Protein AF-T0QWT3-F1 (afdb_monomer)

Structure (mmCIF, N/CA/C/O backbone):
data_AF-T0QWT3-F1
#
_entry.id   AF-T0QWT3-F1
#
loop_
_atom_site.group_PDB
_atom_site.id
_atom_site.type_symbol
_atom_site.label_atom_id
_atom_site.label_alt_id
_atom_site.label_comp_id
_atom_site.label_asym_id
_atom_site.label_entity_id
_atom_site.label_seq_id
_atom_site.pdbx_PDB_ins_code
_atom_site.Cartn_x
_atom_site.Cartn_y
_atom_site.Cartn_z
_atom_site.occupancy
_atom_site.B_iso_or_equiv
_atom_site.auth_seq_id
_atom_site.auth_comp_id
_atom_site.auth_asym_id
_atom_site.auth_atom_id
_atom_site.pdbx_PDB_model_num
ATOM 1 N N . MET A 1 1 ? -63.035 -30.856 45.380 1.00 43.22 1 MET A N 1
ATOM 2 C CA . MET A 1 1 ? -62.384 -29.842 44.519 1.00 43.22 1 MET A CA 1
ATOM 3 C C . MET A 1 1 ? -61.007 -29.495 45.093 1.00 43.22 1 MET A C 1
ATOM 5 O O . MET A 1 1 ? -60.903 -28.629 45.945 1.00 43.22 1 MET A O 1
ATOM 9 N N . ARG A 1 2 ? -59.951 -30.229 44.719 1.00 46.81 2 ARG A N 1
ATOM 10 C CA . ARG A 1 2 ? -58.553 -29.981 45.136 1.00 46.81 2 ARG A CA 1
ATOM 11 C C . ARG A 1 2 ? -57.630 -30.403 43.988 1.00 46.81 2 ARG A C 1
ATOM 13 O O . ARG A 1 2 ? -57.102 -31.503 44.017 1.00 46.81 2 ARG A O 1
ATOM 20 N N . SER A 1 3 ? -57.513 -29.597 42.932 1.00 47.78 3 SER A N 1
ATOM 21 C CA . SER A 1 3 ? -56.564 -29.888 41.837 1.00 47.78 3 SER A CA 1
ATOM 22 C C . SER A 1 3 ? -56.293 -28.680 40.930 1.00 47.78 3 SER A C 1
ATOM 24 O O . SER A 1 3 ? -56.290 -28.788 39.711 1.00 47.78 3 SER A O 1
ATOM 26 N N . THR A 1 4 ? -56.120 -27.488 41.499 1.00 44.41 4 THR A N 1
ATOM 27 C CA . THR A 1 4 ? -55.782 -26.285 40.709 1.00 44.41 4 THR A CA 1
ATOM 28 C C . THR A 1 4 ? -54.495 -25.603 41.170 1.00 44.41 4 THR A C 1
ATOM 30 O O . THR A 1 4 ? -53.906 -24.853 40.396 1.00 44.41 4 THR A O 1
ATOM 33 N N . SER A 1 5 ? -53.981 -25.903 42.372 1.00 48.47 5 SER A N 1
ATOM 34 C CA . SER A 1 5 ? -52.727 -25.306 42.862 1.00 48.47 5 SER A CA 1
ATOM 35 C C . SER A 1 5 ? -51.468 -26.004 42.336 1.00 48.47 5 SER A C 1
ATOM 37 O O . SER A 1 5 ? -50.471 -25.340 42.071 1.00 48.47 5 SER A O 1
ATOM 39 N N . ARG A 1 6 ? -51.507 -27.326 42.104 1.00 44.34 6 ARG A N 1
ATOM 40 C CA . ARG A 1 6 ? -50.328 -28.090 41.647 1.00 44.34 6 ARG A CA 1
ATOM 41 C C . ARG A 1 6 ? -49.926 -27.781 40.200 1.00 44.34 6 ARG A C 1
ATOM 43 O O . ARG A 1 6 ? -48.738 -27.741 39.907 1.00 44.34 6 ARG A O 1
ATOM 50 N N . LEU A 1 7 ? -50.890 -27.489 39.322 1.00 44.62 7 LEU A N 1
ATOM 51 C CA . LEU A 1 7 ? -50.623 -27.116 37.925 1.00 44.62 7 LEU A CA 1
ATOM 52 C C . LEU A 1 7 ? -49.990 -25.722 37.780 1.00 44.62 7 LEU A C 1
ATOM 54 O O . LEU A 1 7 ? -49.194 -25.511 36.870 1.00 44.62 7 LEU A O 1
ATOM 58 N N . ARG A 1 8 ? -50.285 -24.785 38.693 1.00 47.12 8 ARG A N 1
ATOM 59 C CA . ARG A 1 8 ? -49.694 -23.437 38.666 1.00 47.12 8 ARG A CA 1
ATOM 60 C C . ARG A 1 8 ? -48.216 -23.434 39.067 1.00 47.12 8 ARG A C 1
ATOM 62 O O . ARG A 1 8 ? -47.437 -22.737 38.428 1.00 47.12 8 ARG A O 1
ATOM 69 N N . CYS A 1 9 ? -47.814 -24.253 40.045 1.00 46.03 9 CYS A N 1
ATOM 70 C CA . CYS A 1 9 ? -46.397 -24.393 40.414 1.00 46.03 9 CYS A CA 1
ATOM 71 C C . CYS A 1 9 ? -45.549 -24.996 39.288 1.00 46.03 9 CYS A C 1
ATOM 73 O O . CYS A 1 9 ? -44.425 -24.558 39.081 1.00 46.03 9 CYS A O 1
ATOM 75 N N . LEU A 1 10 ? -46.085 -25.966 38.540 1.00 48.97 10 LEU A N 1
ATOM 76 C CA . LEU A 1 10 ? -45.380 -26.574 37.407 1.00 48.97 10 LEU A CA 1
ATOM 77 C C . LEU A 1 10 ? -45.219 -25.600 36.231 1.00 48.97 10 LEU A C 1
ATOM 79 O O . LEU A 1 10 ? -44.147 -25.552 35.640 1.00 48.97 10 LEU A O 1
ATOM 83 N N . GLY A 1 11 ? -46.235 -24.783 35.927 1.00 49.34 11 GLY A N 1
ATOM 84 C CA . GLY A 1 11 ? -46.140 -23.766 34.870 1.00 49.34 11 GLY A CA 1
ATOM 85 C C . GLY A 1 11 ? -45.130 -22.654 35.177 1.00 49.34 11 GLY A C 1
ATOM 86 O O . GLY A 1 11 ? -44.400 -22.227 34.288 1.00 49.34 11 GLY A O 1
ATOM 87 N N . LEU A 1 12 ? -45.039 -22.230 36.443 1.00 52.97 12 LEU A N 1
ATOM 88 C CA . LEU A 1 12 ? -44.035 -21.261 36.899 1.00 52.97 12 LEU A CA 1
ATOM 89 C C . LEU A 1 12 ? -42.616 -21.844 36.881 1.00 52.97 12 LEU A C 1
ATOM 91 O O . LEU A 1 12 ? -41.693 -21.154 36.469 1.00 52.97 12 LEU A O 1
ATOM 95 N N . LEU A 1 13 ? -42.444 -23.119 37.251 1.00 51.97 13 LEU A N 1
ATOM 96 C CA . LEU A 1 13 ? -41.142 -23.791 37.178 1.00 51.97 13 LEU A CA 1
ATOM 97 C C . LEU A 1 13 ? -40.630 -23.889 35.729 1.00 51.97 13 LEU A C 1
ATOM 99 O O . LEU A 1 13 ? -39.445 -23.694 35.481 1.00 51.97 13 LEU A O 1
ATOM 103 N N . TRP A 1 14 ? -41.530 -24.139 34.771 1.00 53.28 14 TRP A N 1
ATOM 104 C CA . TRP A 1 14 ? -41.204 -24.175 33.342 1.00 53.28 14 TRP A CA 1
ATOM 105 C C . TRP A 1 14 ? -40.877 -22.796 32.758 1.00 53.28 14 TRP A C 1
ATOM 107 O O . TRP A 1 14 ? -39.997 -22.715 31.911 1.00 53.28 14 TRP A O 1
ATOM 117 N N . LEU A 1 15 ? -41.522 -21.713 33.213 1.00 52.34 15 LEU A N 1
ATOM 118 C CA . LEU A 1 15 ? -41.151 -20.351 32.799 1.00 52.34 15 LEU A CA 1
ATOM 119 C C . LEU A 1 15 ? -39.788 -19.917 33.359 1.00 52.34 15 LEU A C 1
ATOM 121 O O . LEU A 1 15 ? -39.029 -19.269 32.648 1.00 52.34 15 LEU A O 1
ATOM 125 N N . VAL A 1 16 ? -39.464 -20.302 34.598 1.00 55.72 16 VAL A N 1
ATOM 126 C CA . VAL A 1 16 ? -38.155 -20.015 35.214 1.00 55.72 16 VAL A CA 1
ATOM 127 C C . VAL A 1 16 ? -37.043 -20.803 34.513 1.00 55.72 16 VAL A C 1
ATOM 129 O O . VAL A 1 16 ? -36.016 -20.230 34.170 1.00 55.72 16 VAL A O 1
ATOM 132 N N . LEU A 1 17 ? -37.275 -22.083 34.200 1.00 52.41 17 LEU A N 1
ATOM 133 C CA . LEU A 1 17 ? -36.333 -22.896 33.417 1.00 52.41 17 LEU A CA 1
ATOM 134 C C . LEU A 1 17 ? -36.208 -22.428 31.957 1.00 52.41 17 LEU A C 1
ATOM 136 O O . LEU A 1 17 ? -35.132 -22.531 31.377 1.00 52.41 17 LEU A O 1
ATOM 140 N N . ALA A 1 18 ? -37.278 -21.892 31.359 1.00 52.41 18 ALA A N 1
ATOM 141 C CA . ALA A 1 18 ? -37.233 -21.327 30.011 1.00 52.41 18 ALA A CA 1
ATOM 142 C C . ALA A 1 18 ? -36.481 -19.984 29.950 1.00 52.41 18 ALA A C 1
ATOM 144 O O . ALA A 1 18 ? -35.914 -19.675 28.907 1.00 52.41 18 ALA A O 1
ATOM 145 N N . GLN A 1 19 ? -36.433 -19.217 31.048 1.00 50.94 19 GLN A N 1
ATOM 146 C CA . GLN A 1 19 ? -35.612 -18.001 31.154 1.00 50.94 19 GLN A CA 1
ATOM 147 C C . GLN A 1 19 ? -34.126 -18.280 31.429 1.00 50.94 19 GLN A C 1
ATOM 149 O O . GLN A 1 19 ? -33.297 -17.436 31.115 1.00 50.94 19 GLN A O 1
ATOM 154 N N . GLU A 1 20 ? -33.755 -19.450 31.961 1.00 47.06 20 GLU A N 1
ATOM 155 C CA . GLU A 1 20 ? -32.337 -19.837 32.108 1.00 47.06 20 GLU A CA 1
ATOM 156 C C . GLU A 1 20 ? -31.720 -20.423 30.825 1.00 47.06 20 GLU A C 1
ATOM 158 O O . GLU A 1 20 ? -30.509 -20.619 30.746 1.00 47.06 20 GLU A O 1
ATOM 163 N N . LEU A 1 21 ? -32.534 -20.659 29.792 1.00 44.56 21 LEU A N 1
ATOM 164 C CA . LEU A 1 21 ? -32.087 -21.024 28.444 1.00 44.56 21 LEU A CA 1
ATOM 165 C C . LEU A 1 21 ? -31.856 -19.798 27.544 1.00 44.56 21 LEU A C 1
ATOM 167 O O . LEU A 1 21 ? -31.731 -19.949 26.326 1.00 44.56 21 LEU A O 1
ATOM 171 N N . ASP A 1 22 ? -31.772 -18.596 28.124 1.00 43.28 22 ASP A N 1
ATOM 172 C CA . ASP A 1 22 ? -31.255 -17.431 27.414 1.00 43.28 22 ASP A CA 1
ATOM 173 C C . ASP A 1 22 ? -29.778 -17.675 27.104 1.00 43.28 22 ASP A C 1
ATOM 175 O O . ASP A 1 22 ? -28.903 -17.620 27.968 1.00 43.28 22 ASP A O 1
ATOM 179 N N . GLN A 1 23 ? -29.561 -18.046 25.843 1.00 47.28 23 GLN A N 1
ATOM 180 C CA . GLN A 1 23 ? -28.309 -18.113 25.107 1.00 47.28 23 GLN A CA 1
ATOM 181 C C . GLN A 1 23 ? -27.104 -17.640 25.920 1.00 47.28 23 GLN A C 1
ATOM 183 O O . GLN A 1 23 ? -26.763 -16.454 25.946 1.00 47.28 23 GLN A O 1
ATOM 188 N N . ALA A 1 24 ? -26.393 -18.603 26.507 1.00 43.84 24 ALA A N 1
ATOM 189 C CA . ALA A 1 24 ? -24.980 -18.446 26.782 1.00 43.84 24 ALA A CA 1
ATOM 190 C C . ALA A 1 24 ? -24.279 -18.255 25.428 1.00 43.84 24 ALA A C 1
ATOM 192 O O . ALA A 1 24 ? -23.736 -19.192 24.843 1.00 43.84 24 ALA A O 1
ATOM 193 N N . ASN A 1 25 ? -24.342 -17.034 24.896 1.00 44.25 25 ASN A N 1
ATOM 194 C CA . ASN A 1 25 ? -23.448 -16.564 23.861 1.00 44.25 25 ASN A CA 1
ATOM 195 C C . ASN A 1 25 ? -22.063 -16.671 24.482 1.00 44.25 25 ASN A C 1
ATOM 197 O O . ASN A 1 25 ? -21.653 -15.813 25.263 1.00 44.25 25 ASN A O 1
ATOM 201 N N . ALA A 1 26 ? -21.387 -17.785 24.214 1.00 41.97 26 ALA A N 1
ATOM 202 C CA . ALA A 1 26 ? -20.004 -17.979 24.581 1.00 41.97 26 ALA A CA 1
ATOM 203 C C . ALA A 1 26 ? -19.208 -16.892 23.857 1.00 41.97 26 ALA A C 1
ATOM 205 O O . ALA A 1 26 ? -18.838 -17.032 22.693 1.00 41.97 26 ALA A O 1
ATOM 206 N N . VAL A 1 27 ? -18.999 -15.765 24.536 1.00 50.41 27 VAL A N 1
ATOM 207 C CA . VAL A 1 27 ? -18.072 -14.732 24.099 1.00 50.41 27 VAL A CA 1
ATOM 208 C C . VAL A 1 27 ? -16.688 -15.334 24.294 1.00 50.41 27 VAL A C 1
ATOM 210 O O . VAL A 1 27 ? -16.106 -15.271 25.376 1.00 50.41 27 VAL A O 1
ATOM 213 N N . VAL A 1 28 ? -16.190 -16.003 23.255 1.00 51.50 28 VAL A N 1
ATOM 214 C CA . VAL A 1 28 ? -14.822 -16.512 23.229 1.00 51.50 28 VAL A CA 1
ATOM 215 C C . VAL A 1 28 ? -13.904 -15.301 23.095 1.00 51.50 28 VAL A C 1
ATOM 217 O O . VAL A 1 28 ? -13.638 -14.809 22.002 1.00 51.50 28 VAL A O 1
ATOM 220 N N . SER A 1 29 ? -13.450 -14.785 24.233 1.00 53.81 29 SER A N 1
ATOM 221 C CA . SER A 1 29 ? -12.407 -13.768 24.279 1.00 53.81 29 SER A CA 1
ATOM 222 C C . SER A 1 29 ? -11.060 -14.462 24.091 1.00 53.81 29 SER A C 1
ATOM 224 O O . SER A 1 29 ? -10.607 -15.192 24.972 1.00 53.81 29 SER A O 1
ATOM 226 N N . LEU A 1 30 ? -10.434 -14.262 22.929 1.00 61.25 30 LEU A N 1
ATOM 227 C CA . LEU A 1 30 ? -9.060 -14.691 22.649 1.00 61.25 30 LEU A CA 1
ATOM 228 C C . LEU A 1 30 ? -8.148 -13.460 22.717 1.00 61.25 30 LEU A C 1
ATOM 230 O O . LEU A 1 30 ? -7.847 -12.869 21.674 1.00 61.25 30 LEU A O 1
ATOM 234 N N . PRO A 1 31 ? -7.758 -13.005 23.923 1.00 60.25 31 PRO A N 1
ATOM 235 C CA . PRO A 1 31 ? -6.867 -11.863 24.054 1.00 60.25 31 PRO A CA 1
ATOM 236 C C . PRO A 1 31 ? -5.528 -12.182 23.386 1.00 60.25 31 PRO A C 1
ATOM 238 O O . PRO A 1 31 ? -4.984 -13.273 23.559 1.00 60.25 31 PRO A O 1
ATOM 241 N N . ASN A 1 32 ? -4.995 -11.218 22.635 1.00 64.06 32 ASN A N 1
ATOM 242 C CA . ASN A 1 32 ? -3.739 -11.336 21.883 1.00 64.06 32 ASN A CA 1
ATOM 243 C C . ASN A 1 32 ? -3.755 -12.320 20.701 1.00 64.06 32 ASN A C 1
ATOM 245 O O . ASN A 1 32 ? -2.694 -12.590 20.139 1.00 64.06 32 ASN A O 1
ATOM 249 N N . LEU A 1 33 ? -4.918 -12.834 20.281 1.00 75.69 33 LEU A N 1
ATOM 250 C CA . LEU A 1 33 ? -4.999 -13.476 18.972 1.00 75.69 33 LEU A CA 1
ATOM 251 C C . LEU A 1 33 ? -4.804 -12.404 17.896 1.00 75.69 33 LEU A C 1
ATOM 253 O O . LEU A 1 33 ? -5.567 -11.435 17.836 1.00 75.69 33 LEU A O 1
ATOM 257 N N . GLU A 1 34 ? -3.777 -12.577 17.069 1.00 82.88 34 GLU A N 1
ATOM 258 C CA . GLU A 1 34 ? -3.560 -11.726 15.908 1.00 82.88 34 GLU A CA 1
ATOM 259 C C . GLU A 1 34 ? -4.372 -12.232 14.714 1.00 82.88 34 GLU A C 1
ATOM 261 O O . GLU A 1 34 ? -4.409 -13.432 14.438 1.00 82.88 34 GLU A O 1
ATOM 266 N N . PHE A 1 35 ? -4.985 -11.313 13.976 1.00 87.06 35 PHE A N 1
ATOM 267 C CA . PHE A 1 35 ? -5.671 -11.611 12.722 1.00 87.06 35 PHE A CA 1
ATOM 268 C C . PHE A 1 35 ? -5.370 -10.542 11.673 1.00 87.06 35 PHE A C 1
ATOM 270 O O . PHE A 1 35 ? -5.094 -9.394 12.023 1.00 87.06 35 PHE A O 1
ATOM 277 N N . ASN A 1 36 ? -5.436 -10.916 10.393 1.00 90.88 36 ASN A N 1
ATOM 278 C CA . ASN A 1 36 ? -5.350 -9.964 9.290 1.00 90.88 36 ASN A CA 1
ATOM 279 C C . ASN A 1 36 ? -6.696 -9.240 9.133 1.00 90.88 36 ASN A C 1
ATOM 281 O O . ASN A 1 36 ? -7.663 -9.799 8.622 1.00 90.88 36 ASN A O 1
ATOM 285 N N . ALA A 1 37 ? -6.754 -7.995 9.588 1.00 90.44 37 ALA A N 1
ATOM 286 C CA . ALA A 1 37 ? -7.922 -7.132 9.506 1.00 90.44 37 ALA A CA 1
ATOM 287 C C . ALA A 1 37 ? -8.190 -6.611 8.083 1.00 90.44 37 ALA A C 1
ATOM 289 O O . ALA A 1 37 ? -9.295 -6.142 7.825 1.00 90.44 37 ALA A O 1
ATOM 290 N N . ALA A 1 38 ? -7.215 -6.680 7.166 1.00 90.81 38 ALA A N 1
ATOM 291 C CA . ALA A 1 38 ? -7.394 -6.247 5.777 1.00 90.81 38 ALA A CA 1
ATOM 292 C C . ALA A 1 38 ? -8.182 -7.262 4.931 1.00 90.81 38 ALA A C 1
ATOM 294 O O . ALA A 1 38 ? -8.811 -6.881 3.943 1.00 90.81 38 ALA A O 1
ATOM 295 N N . THR A 1 39 ? -8.193 -8.541 5.319 1.00 87.81 39 THR A N 1
ATOM 296 C CA . THR A 1 39 ? -8.912 -9.584 4.581 1.00 87.81 39 THR A CA 1
ATOM 297 C C . THR A 1 39 ? -10.417 -9.309 4.576 1.00 87.81 39 THR A C 1
ATOM 299 O O . THR A 1 39 ? -11.027 -9.069 5.618 1.00 87.81 39 THR A O 1
ATOM 302 N N . GLY A 1 40 ? -11.026 -9.361 3.389 1.00 85.25 40 GLY A N 1
ATOM 303 C CA . GLY A 1 40 ? -12.460 -9.111 3.206 1.00 85.25 40 GLY A CA 1
ATOM 304 C C . GLY A 1 40 ? -12.865 -7.633 3.267 1.00 85.25 40 GLY A C 1
ATOM 305 O O . GLY A 1 40 ? -14.058 -7.338 3.217 1.00 85.25 40 GLY A O 1
ATOM 306 N N . GLN A 1 41 ? -11.900 -6.713 3.366 1.00 92.19 41 GLN A N 1
ATOM 307 C CA . GLN A 1 41 ? -12.138 -5.273 3.263 1.00 92.19 41 GLN A CA 1
ATOM 308 C C . GLN A 1 41 ? -12.165 -4.816 1.798 1.00 92.19 41 GLN A C 1
ATOM 310 O O . GLN A 1 41 ? -11.974 -5.604 0.871 1.00 92.19 41 GLN A O 1
ATOM 315 N N . ASN A 1 42 ? -12.406 -3.522 1.580 1.00 92.00 42 ASN A N 1
ATOM 316 C CA . ASN A 1 42 ? -12.353 -2.928 0.247 1.00 92.00 42 ASN A CA 1
ATOM 317 C C . ASN A 1 42 ? -11.020 -2.214 0.042 1.00 92.00 42 ASN A C 1
ATOM 319 O O . ASN A 1 42 ? -10.631 -1.393 0.872 1.00 92.00 42 ASN A O 1
ATOM 323 N N . ALA A 1 43 ? -10.352 -2.473 -1.078 1.00 92.25 43 ALA A N 1
ATOM 324 C CA . ALA A 1 43 ? -9.146 -1.754 -1.448 1.00 92.25 43 ALA A CA 1
ATOM 325 C C . ALA A 1 43 ? -9.440 -0.659 -2.476 1.00 92.25 43 ALA A C 1
ATOM 327 O O . ALA A 1 43 ? -10.341 -0.750 -3.312 1.00 92.25 43 ALA A O 1
ATOM 328 N N . TYR A 1 44 ? -8.629 0.385 -2.423 1.00 92.12 44 TYR A N 1
ATOM 329 C CA . TYR A 1 44 ? -8.606 1.477 -3.377 1.00 92.12 44 TYR A CA 1
ATOM 330 C C . TYR A 1 44 ? -7.154 1.790 -3.735 1.00 92.12 44 TYR A C 1
ATOM 332 O O . TYR A 1 44 ? -6.264 1.660 -2.901 1.00 92.12 44 TYR A O 1
ATOM 340 N N . ALA A 1 45 ? -6.902 2.241 -4.958 1.00 91.44 45 ALA A N 1
ATOM 341 C CA . ALA A 1 45 ? -5.575 2.667 -5.377 1.00 91.44 45 ALA A CA 1
ATOM 342 C C . ALA A 1 45 ? -5.652 3.917 -6.256 1.00 91.44 45 ALA A C 1
ATOM 344 O O . ALA A 1 45 ? -6.673 4.162 -6.901 1.00 91.44 45 ALA A O 1
ATOM 345 N N . SER A 1 46 ? -4.571 4.700 -6.293 1.00 90.31 46 SER A N 1
ATOM 346 C CA . SER A 1 46 ? -4.459 5.896 -7.146 1.00 90.31 46 SER A CA 1
ATOM 347 C C . SER A 1 46 ? -4.688 5.584 -8.625 1.00 90.31 46 SER A C 1
ATOM 349 O O . SER A 1 46 ? -5.289 6.373 -9.354 1.00 90.31 46 SER A O 1
ATOM 351 N N . SER A 1 47 ? -4.206 4.424 -9.058 1.00 86.31 47 SER A N 1
ATOM 352 C CA . SER A 1 47 ? -4.333 3.906 -10.408 1.00 86.31 47 SER A CA 1
ATOM 353 C C . SER A 1 47 ? -4.170 2.393 -10.412 1.00 86.31 47 SER A C 1
ATOM 355 O O . SER A 1 47 ? -3.923 1.765 -9.381 1.00 86.31 47 SER A O 1
ATOM 357 N N . TYR A 1 48 ? -4.309 1.796 -11.587 1.00 81.75 48 TYR A N 1
ATOM 358 C CA . TYR A 1 48 ? -3.977 0.403 -11.802 1.00 81.75 48 TYR A CA 1
ATOM 359 C C . TYR A 1 48 ? -3.410 0.203 -13.205 1.00 81.75 48 TYR A C 1
ATOM 361 O O . TYR A 1 48 ? -3.674 0.996 -14.114 1.00 81.75 48 TYR A O 1
ATOM 369 N N . PHE A 1 49 ? -2.600 -0.839 -13.370 1.00 74.06 49 PHE A N 1
ATOM 370 C CA . PHE A 1 49 ? -2.060 -1.230 -14.660 1.00 74.06 49 PHE A CA 1
ATOM 371 C C . PHE A 1 49 ? -3.211 -1.646 -15.577 1.00 74.06 49 PHE A C 1
ATOM 373 O O . PHE A 1 49 ? -3.953 -2.585 -15.291 1.00 74.06 49 PHE A O 1
ATOM 380 N N . GLN A 1 50 ? -3.388 -0.886 -16.654 1.00 61.56 50 GLN A N 1
ATOM 381 C CA . GLN A 1 50 ? -4.494 -1.043 -17.585 1.00 61.56 50 GLN A CA 1
ATOM 382 C C . GLN A 1 50 ? -4.186 -2.214 -18.527 1.00 61.56 50 GLN A C 1
ATOM 384 O O . GLN A 1 50 ? -3.576 -2.034 -19.576 1.00 61.56 50 GLN A O 1
ATOM 389 N N . PHE A 1 51 ? -4.583 -3.426 -18.136 1.00 54.56 51 PHE A N 1
ATOM 390 C CA . PHE A 1 51 ? -4.951 -4.438 -19.125 1.00 54.56 51 PHE A CA 1
ATOM 391 C C . PHE A 1 51 ? -6.310 -4.035 -19.704 1.00 54.56 51 PHE A C 1
ATOM 393 O O . PHE A 1 51 ? -7.143 -3.505 -18.966 1.00 54.56 51 PHE A O 1
ATOM 400 N N . ASP A 1 52 ? -6.521 -4.219 -21.009 1.00 50.25 52 ASP A N 1
ATOM 401 C CA . ASP A 1 52 ? -7.820 -3.959 -21.637 1.00 50.25 52 ASP A CA 1
ATOM 402 C C . ASP A 1 52 ? -8.913 -4.671 -20.840 1.00 50.25 52 ASP A C 1
ATOM 404 O O . ASP A 1 52 ? -8.926 -5.902 -20.747 1.00 50.25 52 ASP A O 1
ATOM 408 N N . LEU A 1 53 ? -9.778 -3.877 -20.207 1.00 50.12 53 LEU A N 1
ATOM 409 C CA . LEU A 1 53 ? -10.719 -4.397 -19.234 1.00 50.12 53 LEU A CA 1
ATOM 410 C C . LEU A 1 53 ? -11.734 -5.303 -19.946 1.00 50.12 53 LEU A C 1
ATOM 412 O O . LEU A 1 53 ? -12.420 -4.868 -20.872 1.00 50.12 53 LEU A O 1
ATOM 416 N N . ASN A 1 54 ? -11.857 -6.552 -19.505 1.00 50.34 54 ASN A N 1
ATOM 417 C CA . ASN A 1 54 ? -12.995 -7.398 -19.795 1.00 50.34 54 ASN A CA 1
ATOM 418 C C . ASN A 1 54 ? -14.221 -6.866 -19.021 1.00 50.34 54 ASN A C 1
ATOM 420 O O . ASN A 1 54 ? -14.315 -7.056 -17.804 1.00 50.34 54 ASN A O 1
ATOM 424 N N . PRO A 1 55 ? -15.222 -6.280 -19.704 1.00 56.62 55 PRO A N 1
ATOM 425 C CA . PRO A 1 55 ? -16.371 -5.637 -19.061 1.00 56.62 55 PRO A CA 1
ATOM 426 C C . PRO A 1 55 ? -17.255 -6.596 -18.243 1.00 56.62 55 PRO A C 1
ATOM 428 O O . PRO A 1 55 ? -18.115 -6.140 -17.493 1.00 56.62 55 PRO A O 1
ATOM 431 N N . VAL A 1 56 ? -17.058 -7.913 -18.367 1.00 53.72 56 VAL A N 1
ATOM 432 C CA . VAL A 1 56 ? -17.771 -8.940 -17.593 1.00 53.72 56 VAL A CA 1
ATOM 433 C C . VAL A 1 56 ? -17.011 -9.315 -16.313 1.00 53.72 56 VAL A C 1
ATOM 435 O O . VAL A 1 56 ? -17.637 -9.524 -15.274 1.00 53.72 56 VAL A O 1
ATOM 438 N N . LEU A 1 57 ? -15.675 -9.376 -16.357 1.00 49.62 57 LEU A N 1
ATOM 439 C CA . LEU A 1 57 ? -14.835 -9.817 -15.230 1.00 49.62 57 LEU A CA 1
ATOM 440 C C . LEU A 1 57 ? -14.351 -8.655 -14.352 1.00 49.62 57 LEU A C 1
ATOM 442 O O . LEU A 1 57 ? -14.231 -8.814 -13.139 1.00 49.62 57 LEU A O 1
ATOM 446 N N . ASP A 1 58 ? -14.181 -7.467 -14.928 1.00 51.12 58 ASP A N 1
ATOM 447 C CA . ASP A 1 58 ? -13.608 -6.307 -14.233 1.00 51.12 58 ASP A CA 1
ATOM 448 C C . ASP A 1 58 ? -14.625 -5.498 -13.422 1.00 51.12 58 ASP A C 1
ATOM 450 O O . ASP A 1 58 ? -14.322 -4.437 -12.877 1.00 51.12 58 ASP A O 1
ATOM 454 N N . THR A 1 59 ? -15.831 -6.045 -13.257 1.00 51.19 59 THR A N 1
ATOM 455 C CA . THR A 1 59 ? -16.781 -5.612 -12.224 1.00 51.19 59 THR A CA 1
ATOM 456 C C . THR A 1 59 ? -16.328 -5.986 -10.806 1.00 51.19 59 THR A C 1
ATOM 458 O O . THR A 1 59 ? -16.917 -5.510 -9.836 1.00 51.19 59 THR A O 1
ATOM 461 N N . LYS A 1 60 ? -15.274 -6.804 -10.654 1.00 54.84 60 LYS A N 1
ATOM 462 C CA . LYS A 1 60 ? -14.733 -7.245 -9.358 1.00 54.84 60 LYS A CA 1
ATOM 463 C C . LYS A 1 60 ? -13.310 -6.713 -9.107 1.00 54.84 60 LYS A C 1
ATOM 465 O O . LYS A 1 60 ? -12.357 -7.468 -9.039 1.00 54.84 60 LYS A O 1
ATOM 470 N N . TYR A 1 61 ? -13.213 -5.390 -8.974 1.00 62.19 61 TYR A N 1
ATOM 471 C CA . TYR A 1 61 ? -12.187 -4.588 -8.273 1.00 62.19 61 TYR A CA 1
ATOM 472 C C . TYR A 1 61 ? -10.698 -5.026 -8.340 1.00 62.19 61 TYR A C 1
ATOM 474 O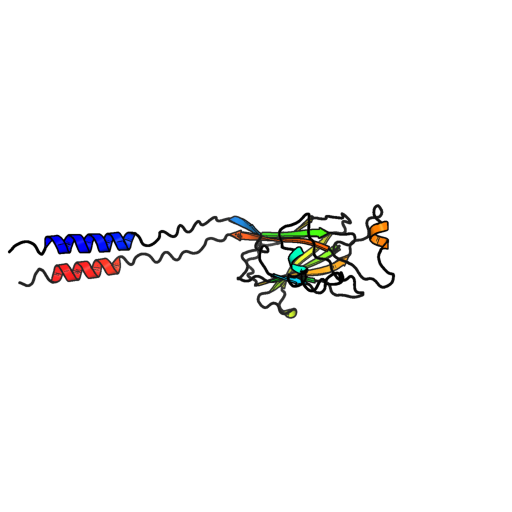 O . TYR A 1 61 ? -10.232 -5.839 -7.551 1.00 62.19 61 TYR A O 1
ATOM 482 N N . ILE A 1 62 ? -9.895 -4.347 -9.169 1.00 78.50 62 ILE A N 1
ATOM 483 C CA . ILE A 1 62 ? -8.451 -4.609 -9.392 1.00 78.50 62 ILE A CA 1
ATOM 484 C C . ILE A 1 62 ? -7.515 -4.228 -8.213 1.00 78.50 62 ILE A C 1
ATOM 486 O O . ILE A 1 62 ? -6.476 -4.867 -8.050 1.00 78.50 62 ILE A O 1
ATOM 490 N N . PRO A 1 63 ? -7.838 -3.259 -7.332 1.00 89.25 63 PRO A N 1
ATOM 491 C CA . PRO A 1 63 ? -7.090 -3.068 -6.085 1.00 89.25 63 PRO A CA 1
ATOM 492 C C . PRO A 1 63 ? -7.260 -4.217 -5.083 1.00 89.25 63 PRO A C 1
ATOM 494 O O . PRO A 1 63 ? -6.344 -4.485 -4.310 1.00 89.25 63 PRO A O 1
ATOM 497 N N . ASN A 1 64 ? -8.402 -4.917 -5.093 1.00 90.81 64 ASN A N 1
ATOM 498 C CA . ASN A 1 64 ? -8.670 -5.975 -4.114 1.00 90.81 64 ASN A CA 1
ATOM 499 C C . ASN A 1 64 ? -7.732 -7.179 -4.272 1.00 90.81 64 ASN A C 1
ATOM 501 O O . ASN A 1 64 ? -7.529 -7.893 -3.299 1.00 90.81 64 ASN A O 1
ATOM 505 N N . ASN A 1 65 ? -7.081 -7.339 -5.428 1.00 90.31 65 ASN A N 1
ATOM 506 C CA . ASN A 1 65 ? -6.006 -8.315 -5.628 1.00 90.31 65 ASN A CA 1
ATOM 507 C C . ASN A 1 65 ? -4.810 -8.121 -4.684 1.00 90.31 65 ASN A C 1
ATOM 509 O O . ASN A 1 65 ? -3.970 -9.001 -4.593 1.00 90.31 65 ASN A O 1
ATOM 513 N N . GLY A 1 66 ? -4.668 -6.949 -4.057 1.00 92.19 66 GLY A N 1
ATOM 514 C CA . GLY A 1 66 ? -3.635 -6.705 -3.055 1.00 92.19 66 GLY A CA 1
ATOM 515 C C . GLY A 1 66 ? -4.062 -7.056 -1.628 1.00 92.19 66 GLY A C 1
ATOM 516 O O . GLY A 1 66 ? -3.295 -6.763 -0.722 1.00 92.19 66 GLY A O 1
ATOM 517 N N . ILE A 1 67 ? -5.274 -7.575 -1.398 1.00 93.81 67 I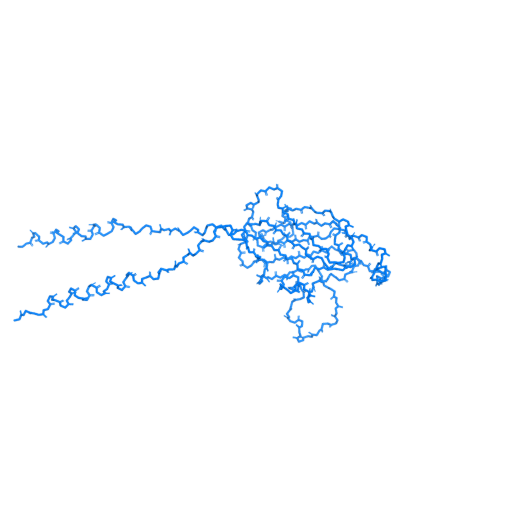LE A N 1
ATOM 518 C CA . ILE A 1 67 ? -5.805 -7.936 -0.064 1.00 93.81 67 ILE A CA 1
ATOM 519 C C . ILE A 1 67 ? -6.700 -9.193 -0.096 1.00 93.81 67 ILE A C 1
ATOM 521 O O . ILE A 1 67 ? -7.534 -9.399 0.793 1.00 93.81 67 ILE A O 1
ATOM 525 N N . ASP A 1 68 ? -6.618 -9.995 -1.158 1.00 91.19 68 ASP A N 1
ATOM 526 C CA . ASP A 1 68 ? -7.503 -11.146 -1.380 1.00 91.19 68 ASP A CA 1
ATOM 527 C C . ASP A 1 68 ? -6.992 -12.434 -0.708 1.00 91.19 68 ASP A C 1
ATOM 529 O O . ASP A 1 68 ? -7.698 -13.447 -0.694 1.00 91.19 68 ASP A O 1
ATOM 533 N N . GLY A 1 69 ? -5.791 -12.400 -0.119 1.00 89.56 69 GLY A N 1
ATOM 534 C CA . GLY A 1 69 ? -5.146 -13.541 0.520 1.00 89.56 69 GLY A CA 1
ATOM 535 C C . GLY A 1 69 ? -4.483 -14.517 -0.458 1.00 89.56 69 GLY A C 1
ATOM 536 O O . GLY A 1 69 ? -3.951 -15.544 -0.026 1.00 89.56 69 GLY A O 1
ATOM 537 N N . LEU A 1 70 ? -4.470 -14.230 -1.764 1.00 86.62 70 LEU A N 1
ATOM 538 C CA . LEU A 1 70 ? -3.912 -15.089 -2.810 1.00 86.62 70 LEU A CA 1
ATOM 539 C C . LEU A 1 70 ? -2.494 -14.657 -3.198 1.00 86.62 70 LEU A C 1
ATOM 541 O O . LEU A 1 70 ? -2.175 -14.446 -4.369 1.00 86.62 70 LEU A O 1
ATOM 545 N N . VAL A 1 71 ? -1.593 -14.653 -2.212 1.00 83.56 71 VAL A N 1
ATOM 546 C CA . VAL A 1 71 ? -0.224 -14.105 -2.308 1.00 83.56 71 VAL A CA 1
ATOM 547 C C . VAL A 1 71 ? 0.604 -14.596 -3.507 1.00 83.56 71 VAL A C 1
ATOM 549 O O . VAL A 1 71 ? 1.529 -13.916 -3.941 1.00 83.56 71 VAL A O 1
ATOM 552 N N . VAL A 1 72 ? 0.318 -15.779 -4.058 1.00 81.50 72 VAL A N 1
ATOM 553 C CA . VAL A 1 72 ? 1.059 -16.348 -5.200 1.00 81.50 72 VAL A CA 1
ATOM 554 C C . VAL A 1 72 ? 0.400 -16.021 -6.545 1.00 81.50 72 VAL A C 1
ATOM 556 O O . VAL A 1 72 ? 1.095 -15.954 -7.559 1.00 81.50 72 VAL A O 1
ATOM 559 N N . GLN A 1 73 ? -0.917 -15.811 -6.570 1.00 81.12 73 GLN A N 1
ATOM 560 C CA . GLN A 1 73 ? -1.718 -15.823 -7.797 1.00 81.12 73 GLN A CA 1
ATOM 561 C C . GLN A 1 73 ? -2.051 -14.425 -8.307 1.00 81.12 73 GLN A C 1
ATOM 563 O O . GLN A 1 73 ? -2.073 -14.210 -9.519 1.00 81.12 73 GLN A O 1
ATOM 568 N N . THR A 1 74 ? -2.305 -13.486 -7.402 1.00 87.56 74 THR A N 1
ATOM 569 C CA . THR A 1 74 ? -2.839 -12.168 -7.738 1.00 87.56 74 THR A CA 1
ATOM 570 C C . THR A 1 74 ? -1.936 -11.068 -7.202 1.00 87.56 74 THR A C 1
ATOM 572 O O . THR A 1 74 ? -1.052 -11.273 -6.365 1.00 87.56 74 THR A O 1
ATOM 575 N N . SER A 1 75 ? -2.054 -9.894 -7.817 1.00 88.69 75 SER A N 1
ATOM 576 C CA . SER A 1 75 ? -1.392 -8.672 -7.374 1.00 88.69 75 SER A CA 1
ATOM 577 C C . SER A 1 75 ? -2.131 -7.469 -7.931 1.00 88.69 75 SER A C 1
ATOM 579 O O . SER A 1 75 ? -2.667 -7.515 -9.044 1.00 88.69 75 SER A O 1
ATOM 581 N N . TRP A 1 76 ? -2.103 -6.375 -7.184 1.00 91.31 76 TRP A N 1
ATOM 582 C CA . TRP A 1 76 ? -2.354 -5.055 -7.738 1.00 91.31 76 TRP A CA 1
ATOM 583 C C . TRP A 1 76 ? -1.059 -4.485 -8.330 1.00 91.31 76 TRP A C 1
ATOM 585 O O . TRP A 1 76 ? 0.031 -4.732 -7.814 1.00 91.31 76 TRP A O 1
ATOM 595 N N . TRP A 1 77 ? -1.191 -3.694 -9.393 1.00 89.38 77 TRP A N 1
ATOM 596 C CA . TRP A 1 77 ? -0.095 -3.002 -10.067 1.00 89.38 77 TRP A CA 1
ATOM 597 C C . TRP A 1 77 ? -0.499 -1.564 -10.349 1.00 89.38 77 TRP A C 1
ATOM 599 O O . TRP A 1 77 ? -1.608 -1.364 -10.832 1.00 89.38 77 TRP A O 1
ATOM 609 N N . SER A 1 78 ? 0.368 -0.578 -10.120 1.00 89.69 78 SER A N 1
ATOM 610 C CA . SER A 1 78 ? 0.111 0.813 -10.515 1.00 89.69 78 SER A CA 1
ATOM 611 C C . SER A 1 78 ? 0.200 1.005 -12.033 1.00 89.69 78 SER A C 1
ATOM 613 O O . SER A 1 78 ? 0.765 0.184 -12.756 1.00 89.69 78 SER A O 1
ATOM 615 N N . SER A 1 79 ? -0.348 2.111 -12.545 1.00 86.44 79 SER A N 1
ATOM 616 C CA . SER A 1 79 ? -0.420 2.350 -13.993 1.00 86.44 79 SER A CA 1
ATOM 617 C C . SER A 1 79 ? 0.936 2.566 -14.674 1.00 86.44 79 SER A C 1
ATOM 619 O O . SER A 1 79 ? 1.072 2.348 -15.877 1.00 86.44 79 SER A O 1
ATOM 621 N N . GLY A 1 80 ? 1.943 3.016 -13.921 1.00 85.19 80 GLY A N 1
ATOM 622 C CA . GLY A 1 80 ? 3.225 3.434 -14.481 1.00 85.19 80 GLY A CA 1
ATOM 623 C C . GLY A 1 80 ? 3.159 4.754 -15.250 1.00 85.19 80 GLY A C 1
ATOM 624 O O . GLY A 1 80 ? 4.057 5.030 -16.043 1.00 85.19 80 GLY A O 1
ATOM 625 N N . ARG A 1 81 ? 2.125 5.583 -15.054 1.00 86.44 81 ARG A N 1
ATOM 626 C CA . ARG A 1 81 ? 2.080 6.939 -15.622 1.00 86.44 81 ARG A CA 1
ATOM 627 C C . ARG A 1 81 ? 3.228 7.789 -15.070 1.00 86.44 81 ARG A C 1
ATOM 629 O O . ARG A 1 81 ? 3.595 7.686 -13.900 1.00 86.44 81 ARG A O 1
ATOM 636 N N . MET A 1 82 ? 3.809 8.640 -15.917 1.00 85.75 82 MET A N 1
ATOM 637 C CA . MET A 1 82 ? 4.840 9.582 -15.470 1.00 85.75 82 MET A CA 1
ATOM 638 C C . MET A 1 82 ? 4.290 10.556 -14.430 1.00 85.75 82 MET A C 1
ATOM 640 O O . MET A 1 82 ? 3.165 11.035 -14.560 1.00 85.75 82 MET A O 1
ATOM 644 N N . ASN A 1 83 ? 5.119 10.874 -13.431 1.00 85.81 83 ASN A N 1
ATOM 645 C CA . ASN A 1 83 ? 4.824 11.829 -12.357 1.00 85.81 83 ASN A CA 1
ATOM 646 C C . ASN A 1 83 ? 3.533 11.530 -11.570 1.00 85.81 83 ASN A C 1
ATOM 648 O O . ASN A 1 83 ? 2.945 12.433 -10.976 1.00 85.81 83 ASN A O 1
ATOM 652 N N . GLU A 1 84 ? 3.082 10.275 -11.556 1.00 88.81 84 GLU A N 1
ATOM 653 C CA . GLU A 1 84 ? 1.943 9.861 -10.742 1.00 88.81 84 GLU A CA 1
ATOM 654 C C . GLU A 1 84 ? 2.327 9.810 -9.255 1.00 88.81 84 GLU A C 1
ATOM 656 O O . GLU A 1 84 ? 3.337 9.213 -8.882 1.00 88.81 84 GLU A O 1
ATOM 661 N N . SER A 1 85 ? 1.487 10.386 -8.390 1.00 92.06 85 SER A N 1
ATOM 662 C CA . SER A 1 85 ? 1.525 10.117 -6.950 1.00 92.06 85 SER A CA 1
ATOM 663 C C . SER A 1 85 ? 0.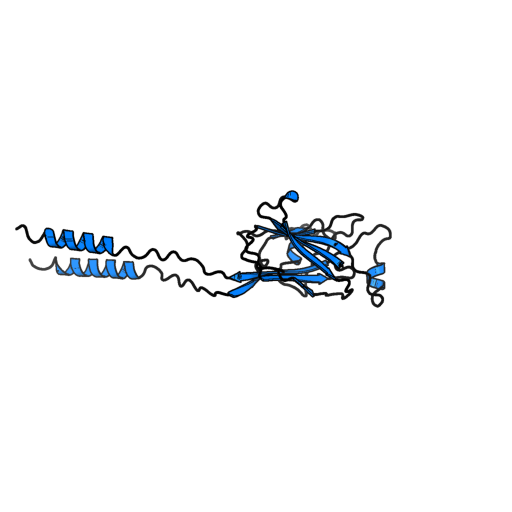784 8.814 -6.661 1.00 92.06 85 SER A C 1
ATOM 665 O O . SER A 1 85 ? -0.448 8.787 -6.635 1.00 92.06 85 SER A O 1
ATOM 667 N N . VAL A 1 86 ? 1.540 7.730 -6.490 1.00 93.94 86 VAL A N 1
ATOM 668 C CA . VAL A 1 86 ? 0.975 6.388 -6.346 1.00 93.94 86 VAL A CA 1
ATOM 669 C C . VAL A 1 86 ? 0.635 6.095 -4.888 1.00 93.94 86 VAL A C 1
ATOM 671 O O . VAL A 1 86 ? 1.475 6.276 -4.009 1.00 93.94 86 VAL A O 1
ATOM 674 N N . PHE A 1 87 ? -0.575 5.592 -4.636 1.00 95.81 87 PHE A N 1
ATOM 675 C CA . PHE A 1 87 ? -0.945 5.065 -3.324 1.00 95.81 87 PHE A CA 1
ATOM 676 C C . PHE A 1 87 ? -1.850 3.838 -3.419 1.00 95.81 87 PHE A C 1
ATOM 678 O O . PHE A 1 87 ? -2.610 3.678 -4.377 1.00 95.81 87 PHE A O 1
ATOM 685 N N . PHE A 1 88 ? -1.806 3.013 -2.376 1.00 96.44 88 PHE A N 1
ATOM 686 C CA . PHE A 1 88 ? -2.723 1.903 -2.137 1.00 96.44 88 PHE A CA 1
ATOM 687 C C . PHE A 1 88 ? -3.394 2.087 -0.778 1.00 96.44 88 PHE A C 1
ATOM 689 O O . PHE A 1 88 ? -2.752 2.497 0.184 1.00 96.44 88 PHE A O 1
ATOM 696 N N . GLN A 1 89 ? -4.686 1.814 -0.678 1.00 95.75 89 GLN A N 1
ATOM 697 C CA . GLN A 1 89 ? -5.484 2.104 0.504 1.00 95.75 89 GLN A CA 1
ATOM 698 C C . GLN A 1 89 ? -6.429 0.949 0.813 1.00 95.75 89 GLN A C 1
ATOM 700 O O . GLN A 1 89 ? -7.083 0.422 -0.081 1.00 95.75 89 GLN A O 1
ATOM 705 N N . VAL A 1 90 ? -6.544 0.607 2.092 1.00 95.38 90 VAL A N 1
ATOM 706 C CA . VAL A 1 90 ? -7.557 -0.313 2.609 1.00 95.38 90 VAL A CA 1
ATOM 707 C C . VAL A 1 90 ? -8.610 0.489 3.357 1.00 95.38 90 VAL A C 1
ATOM 709 O O . VAL A 1 90 ? -8.288 1.273 4.255 1.00 95.38 90 VAL A O 1
ATOM 712 N N . ASN A 1 91 ? -9.866 0.281 2.973 1.00 94.81 91 ASN A N 1
ATOM 713 C CA . ASN A 1 91 ? -11.047 0.881 3.573 1.00 94.81 91 ASN A CA 1
ATOM 714 C C . ASN A 1 91 ? -11.744 -0.174 4.423 1.00 94.81 91 ASN A C 1
ATOM 716 O O . ASN A 1 91 ? -12.293 -1.146 3.897 1.00 94.81 91 ASN A O 1
ATOM 720 N N . PHE A 1 92 ? -11.746 0.048 5.727 1.00 92.81 92 PHE A N 1
ATOM 721 C CA . PHE A 1 92 ? -12.348 -0.851 6.690 1.00 92.81 92 PHE A CA 1
ATOM 722 C C . PHE A 1 92 ? -13.848 -0.570 6.809 1.00 92.81 92 PHE A C 1
ATOM 724 O O . PHE A 1 92 ? -14.277 0.582 6.880 1.00 92.81 92 PHE A O 1
ATOM 731 N N . THR A 1 93 ? -14.663 -1.623 6.842 1.00 90.75 93 THR A N 1
ATOM 732 C CA . THR A 1 93 ? -16.124 -1.515 7.010 1.00 90.75 93 THR A CA 1
ATOM 733 C C . THR A 1 93 ? -16.541 -1.252 8.456 1.00 90.75 93 THR A C 1
ATOM 735 O O . THR A 1 93 ? -17.678 -0.870 8.717 1.00 90.75 93 THR A O 1
ATOM 738 N N . ALA A 1 94 ? -15.632 -1.481 9.398 1.00 86.81 94 ALA A N 1
ATOM 739 C CA . ALA A 1 94 ? -15.785 -1.205 10.816 1.00 86.81 94 ALA A CA 1
ATOM 740 C C . ALA A 1 94 ? -14.510 -0.533 11.335 1.00 86.81 94 ALA A C 1
ATOM 742 O O . ALA A 1 94 ? -13.470 -0.570 10.678 1.00 86.81 94 ALA A O 1
ATOM 743 N N . GLU A 1 95 ? -14.599 0.088 12.508 1.00 84.56 95 GLU A N 1
ATOM 744 C CA . GLU A 1 95 ? -13.441 0.708 13.143 1.00 84.56 95 GLU A CA 1
ATOM 745 C C . GLU A 1 95 ? -12.321 -0.326 13.319 1.00 84.56 95 GLU A C 1
ATOM 747 O O . GLU A 1 95 ? -12.536 -1.393 13.901 1.00 84.56 95 GLU A O 1
ATOM 752 N N . SER A 1 96 ? -11.134 -0.019 12.790 1.00 75.38 96 SER A N 1
ATOM 753 C CA . SER A 1 96 ? -10.026 -0.963 12.813 1.00 75.38 96 SER A CA 1
ATOM 754 C C . SER A 1 96 ? -9.551 -1.211 14.250 1.00 75.38 96 SER A C 1
ATOM 756 O O . SER A 1 96 ? -9.383 -0.261 15.025 1.00 75.38 96 SER A O 1
ATOM 758 N N . PRO A 1 97 ? -9.261 -2.472 14.605 1.00 74.12 97 PRO A N 1
ATOM 759 C CA . PRO A 1 97 ? -8.550 -2.822 15.833 1.00 74.12 97 PRO A CA 1
ATOM 760 C C . PRO A 1 97 ? -7.111 -2.272 15.850 1.00 74.12 97 PRO A C 1
ATOM 762 O O . PRO A 1 97 ? -6.571 -1.833 14.831 1.00 74.12 97 PRO A O 1
ATOM 765 N N . VAL A 1 98 ? -6.471 -2.328 17.025 1.00 83.06 98 VAL A N 1
ATOM 766 C CA . VAL A 1 98 ? -5.081 -1.883 17.224 1.00 83.06 98 VAL A CA 1
ATOM 767 C C . VAL A 1 98 ? -4.129 -2.666 16.323 1.00 83.06 98 VAL A C 1
ATOM 769 O O . VAL A 1 98 ? -4.072 -3.894 16.394 1.00 83.06 98 VAL A O 1
ATOM 772 N N . ILE A 1 99 ? -3.376 -1.949 15.486 1.00 86.69 99 ILE A N 1
ATOM 773 C CA . ILE A 1 99 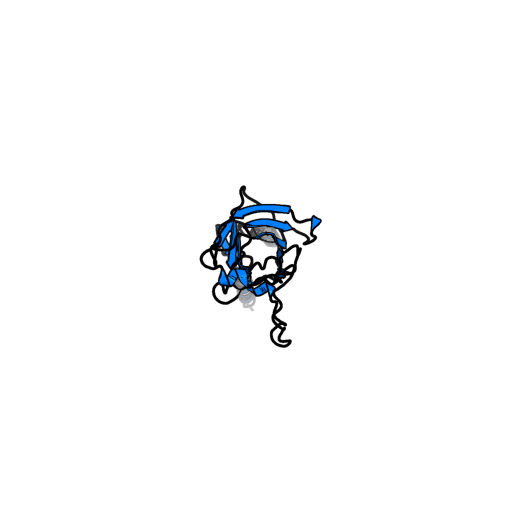? -2.378 -2.540 14.588 1.00 86.69 99 ILE A CA 1
ATOM 774 C C . ILE A 1 99 ? -1.207 -3.069 15.417 1.00 86.69 99 ILE A C 1
ATOM 776 O O . ILE A 1 99 ? -0.571 -2.314 16.151 1.00 86.69 99 ILE A O 1
ATOM 780 N N . SER A 1 100 ? -0.881 -4.351 15.256 1.00 86.88 100 SER A N 1
ATOM 781 C CA . SER A 1 100 ? 0.357 -4.935 15.777 1.00 86.88 100 SER A CA 1
ATOM 782 C C . SER A 1 100 ? 1.486 -4.890 14.746 1.00 86.88 100 SER A C 1
ATOM 784 O O . SER A 1 100 ? 2.643 -4.646 15.093 1.00 86.88 100 SER A O 1
ATOM 786 N N . LYS A 1 101 ? 1.163 -5.097 13.465 1.00 91.12 101 LYS A N 1
ATOM 787 C CA . LYS A 1 101 ? 2.100 -4.991 12.339 1.00 91.12 101 LYS A CA 1
ATOM 788 C C . LYS A 1 101 ? 1.355 -4.810 11.019 1.00 91.12 101 LYS A C 1
ATOM 790 O O . LYS A 1 101 ? 0.227 -5.261 10.861 1.00 91.12 101 LYS A O 1
ATOM 795 N N . VAL A 1 102 ? 2.026 -4.206 10.051 1.00 94.25 102 VAL A N 1
ATOM 796 C CA . VAL A 1 102 ? 1.617 -4.201 8.645 1.00 94.25 102 VAL A CA 1
ATOM 797 C C . VAL A 1 102 ? 2.638 -5.022 7.872 1.00 94.25 102 VAL A C 1
ATOM 799 O O . VAL A 1 102 ? 3.840 -4.835 8.055 1.00 94.25 102 VAL A O 1
ATOM 802 N N . ILE A 1 103 ? 2.179 -5.949 7.041 1.00 96.75 103 ILE A N 1
ATOM 803 C CA . ILE A 1 103 ? 3.041 -6.709 6.135 1.00 96.75 103 ILE A CA 1
ATOM 804 C C . ILE A 1 103 ? 2.714 -6.271 4.719 1.00 96.75 103 ILE A C 1
ATOM 806 O O . ILE A 1 103 ? 1.556 -6.310 4.317 1.00 96.75 103 ILE A O 1
ATOM 810 N N . ILE A 1 104 ? 3.730 -5.865 3.966 1.00 97.12 104 ILE A N 1
ATOM 811 C CA . ILE A 1 104 ? 3.581 -5.545 2.549 1.00 97.12 104 ILE A CA 1
ATOM 812 C C . ILE A 1 104 ? 4.433 -6.527 1.763 1.00 97.12 104 ILE A C 1
ATOM 814 O O . ILE A 1 104 ? 5.654 -6.591 1.925 1.00 97.12 104 ILE A O 1
ATOM 818 N N . ARG A 1 105 ? 3.771 -7.308 0.915 1.00 96.44 105 ARG A N 1
ATOM 819 C CA . ARG A 1 105 ? 4.396 -8.212 -0.043 1.00 96.44 105 ARG A CA 1
ATOM 820 C C . ARG A 1 105 ? 4.439 -7.506 -1.379 1.00 96.44 105 ARG A C 1
ATOM 822 O O . ARG A 1 105 ? 3.429 -7.395 -2.072 1.00 96.44 105 ARG A O 1
ATOM 829 N N . TRP A 1 106 ? 5.610 -7.005 -1.721 1.00 93.81 106 TRP A N 1
ATOM 830 C CA . TRP A 1 106 ? 5.847 -6.369 -3.001 1.00 93.81 106 TRP A CA 1
ATOM 831 C C . TRP A 1 106 ? 5.897 -7.414 -4.109 1.00 93.81 106 TRP A C 1
ATOM 833 O O . TRP A 1 106 ? 6.285 -8.561 -3.889 1.00 93.81 106 TRP A O 1
ATOM 843 N N . HIS A 1 107 ? 5.511 -6.983 -5.301 1.00 88.06 107 HIS A N 1
ATOM 844 C CA . HIS A 1 107 ? 5.715 -7.712 -6.537 1.00 88.06 107 HIS A CA 1
ATOM 845 C C . HIS A 1 107 ? 6.399 -6.778 -7.521 1.00 88.06 107 HIS A C 1
ATOM 847 O O . HIS A 1 107 ? 5.947 -5.650 -7.733 1.00 88.06 107 HIS A O 1
ATOM 853 N N . GLY A 1 108 ? 7.436 -7.258 -8.187 1.00 79.75 108 GLY A N 1
ATOM 854 C CA . GLY A 1 108 ? 7.874 -6.647 -9.427 1.00 79.75 108 GLY A CA 1
ATOM 855 C C . GLY A 1 108 ? 9.275 -6.064 -9.392 1.00 79.75 108 GLY A C 1
ATOM 856 O O . GLY A 1 108 ? 10.016 -6.174 -8.421 1.00 79.75 108 GLY A O 1
ATOM 857 N N . TYR A 1 109 ? 9.632 -5.412 -10.499 1.00 68.69 109 TYR A N 1
ATOM 858 C CA . TYR A 1 109 ? 10.987 -4.909 -10.734 1.00 68.69 109 TYR A CA 1
ATOM 859 C C . TYR A 1 109 ? 11.286 -3.629 -9.941 1.00 68.69 109 TYR A C 1
ATOM 861 O O . TYR A 1 109 ? 12.446 -3.258 -9.796 1.00 68.69 109 TYR A O 1
ATOM 869 N N . LEU A 1 110 ? 10.245 -2.928 -9.475 1.00 78.62 110 LEU A N 1
ATOM 870 C CA . LEU A 1 110 ? 10.323 -1.595 -8.875 1.00 78.62 110 LEU A CA 1
ATOM 871 C C . LEU A 1 110 ? 9.468 -1.520 -7.605 1.00 78.62 110 LEU A C 1
ATOM 873 O O . LEU A 1 110 ? 8.588 -0.667 -7.484 1.00 78.62 110 LEU A O 1
ATOM 877 N N . ALA A 1 111 ? 9.722 -2.415 -6.646 1.00 86.50 111 ALA A N 1
ATOM 878 C CA . ALA A 1 111 ? 9.177 -2.271 -5.296 1.00 86.50 111 ALA A CA 1
ATOM 879 C C . ALA A 1 111 ? 9.464 -0.857 -4.752 1.00 86.50 111 ALA A C 1
ATOM 881 O O . ALA A 1 111 ? 10.485 -0.247 -5.088 1.00 86.50 111 ALA A O 1
ATOM 882 N N . ALA A 1 112 ? 8.575 -0.307 -3.920 1.00 92.06 112 ALA A N 1
ATOM 883 C CA . ALA A 1 112 ? 8.802 1.028 -3.374 1.00 92.06 112 ALA A CA 1
ATOM 884 C C . ALA A 1 112 ? 10.035 1.013 -2.467 1.00 92.06 112 ALA A C 1
ATOM 886 O O . ALA A 1 112 ? 10.088 0.251 -1.508 1.00 92.06 112 ALA A O 1
ATOM 887 N N . LYS A 1 113 ? 11.041 1.836 -2.760 1.00 94.44 113 LYS A N 1
ATOM 888 C CA . LYS A 1 113 ? 12.174 2.040 -1.859 1.00 94.44 113 LYS A CA 1
ATOM 889 C C . LYS A 1 113 ? 11.709 2.809 -0.636 1.00 94.44 113 LYS A C 1
ATOM 891 O O . LYS A 1 113 ? 11.790 2.290 0.469 1.00 94.44 113 LYS A O 1
ATOM 896 N N . ALA A 1 114 ? 11.211 4.020 -0.873 1.00 96.69 114 ALA A N 1
ATOM 897 C CA . ALA A 1 114 ? 10.661 4.876 0.161 1.00 96.69 114 ALA A CA 1
ATOM 898 C C . ALA A 1 114 ? 9.140 4.908 0.038 1.00 96.69 114 ALA A C 1
ATOM 900 O O . ALA A 1 114 ? 8.610 5.121 -1.059 1.00 96.69 114 ALA A O 1
ATOM 901 N N . TYR A 1 115 ? 8.450 4.702 1.152 1.00 97.31 115 TYR A N 1
ATOM 902 C CA . TYR A 1 115 ? 6.999 4.813 1.244 1.00 97.31 115 TYR A CA 1
ATOM 903 C C . TYR A 1 115 ? 6.573 5.140 2.673 1.00 97.31 115 TYR A C 1
ATOM 905 O O . TYR A 1 115 ? 7.293 4.866 3.636 1.00 97.31 115 TYR A O 1
ATOM 913 N N . THR A 1 116 ? 5.385 5.715 2.813 1.00 96.44 116 THR A N 1
ATOM 914 C CA . THR A 1 116 ? 4.777 5.973 4.118 1.00 96.44 116 THR A CA 1
ATOM 915 C C . THR A 1 116 ? 3.548 5.106 4.298 1.00 96.44 116 THR A C 1
ATOM 917 O O . THR A 1 116 ? 2.837 4.794 3.348 1.00 96.44 116 THR A O 1
ATOM 920 N N . ILE A 1 117 ? 3.305 4.704 5.539 1.00 95.44 117 ILE A N 1
ATOM 921 C CA . ILE A 1 117 ? 2.046 4.114 5.969 1.00 95.44 117 ILE A CA 1
ATOM 922 C C . ILE A 1 117 ? 1.362 5.168 6.818 1.00 95.44 117 ILE A C 1
ATOM 924 O O . ILE A 1 117 ? 1.959 5.697 7.757 1.00 95.44 117 ILE A O 1
ATOM 928 N N . SER A 1 118 ? 0.116 5.478 6.503 1.00 94.38 118 SER A N 1
ATOM 929 C CA . SER A 1 118 ? -0.679 6.469 7.211 1.00 94.38 118 SER A CA 1
ATOM 930 C C . SER A 1 118 ? -2.075 5.934 7.509 1.00 94.38 118 SER A C 1
ATOM 932 O O . SER A 1 118 ? -2.572 5.024 6.846 1.00 94.38 118 SER A O 1
ATOM 934 N N . THR A 1 119 ? -2.710 6.474 8.546 1.00 93.50 119 THR A N 1
ATOM 935 C CA . THR A 1 119 ? -4.060 6.070 8.962 1.00 93.50 119 THR A CA 1
ATOM 936 C C . THR A 1 119 ? -4.978 7.277 9.071 1.00 93.50 119 THR A C 1
ATOM 938 O O . THR A 1 119 ? -4.531 8.384 9.368 1.00 93.50 119 THR A O 1
ATOM 941 N N . SER A 1 120 ? -6.269 7.087 8.807 1.00 93.75 120 SER A N 1
ATOM 942 C CA . SER A 1 120 ? -7.277 8.142 8.907 1.00 93.75 120 SER A CA 1
ATOM 943 C C . SER A 1 120 ? -8.617 7.595 9.386 1.00 93.75 120 SER A C 1
ATOM 945 O O . SER A 1 120 ? -9.043 6.501 9.019 1.00 93.75 120 SER A O 1
ATOM 947 N N . TYR A 1 121 ? -9.326 8.401 10.173 1.00 92.69 121 TYR A N 1
ATOM 948 C CA . TYR A 1 121 ? -10.718 8.142 10.531 1.00 92.69 121 TYR A CA 1
ATOM 949 C C . TYR A 1 121 ? -11.697 8.494 9.396 1.00 92.69 121 TYR A C 1
ATOM 951 O O . TYR A 1 121 ? -12.716 7.836 9.237 1.00 92.69 121 TYR A O 1
ATOM 959 N N . SER A 1 122 ? -11.401 9.526 8.596 1.00 92.00 122 SER A N 1
ATOM 960 C CA . SER A 1 122 ? -12.362 10.109 7.639 1.00 92.00 122 SER A CA 1
ATOM 961 C C . SER A 1 122 ? -12.080 9.798 6.168 1.00 92.00 122 SER A C 1
ATOM 963 O O . SER A 1 122 ? -12.961 9.969 5.331 1.00 92.00 122 SER A O 1
ATOM 965 N N . GLY A 1 123 ? -10.855 9.383 5.837 1.00 90.50 123 GLY A N 1
ATOM 966 C CA . GLY A 1 123 ? -10.444 9.065 4.466 1.00 90.50 123 GLY A CA 1
ATOM 967 C C . GLY A 1 123 ? -10.094 10.281 3.601 1.00 90.50 123 GLY A C 1
ATOM 968 O O . GLY A 1 123 ? -9.621 10.116 2.478 1.00 90.50 123 GLY A O 1
ATOM 969 N N . TYR A 1 124 ? -10.249 11.513 4.101 1.00 91.25 124 TYR A N 1
ATOM 970 C CA . TYR A 1 124 ? -9.778 12.710 3.396 1.00 91.25 124 TYR A CA 1
ATOM 971 C C . TYR A 1 124 ? -8.251 12.829 3.469 1.00 91.25 124 TYR A C 1
ATOM 973 O O . TYR A 1 124 ? -7.685 12.720 4.554 1.00 91.25 124 TYR A O 1
ATOM 981 N N . ASN A 1 125 ? -7.586 13.163 2.357 1.00 87.94 125 ASN A N 1
ATOM 982 C CA . ASN A 1 125 ? -6.113 13.234 2.257 1.00 87.94 125 ASN A CA 1
ATOM 983 C C . ASN A 1 125 ? -5.434 13.988 3.417 1.00 87.94 125 ASN A C 1
ATOM 985 O O . ASN A 1 125 ? -4.477 13.507 4.004 1.00 87.94 125 ASN A O 1
ATOM 989 N N . ARG A 1 126 ? -5.979 15.142 3.805 1.00 89.56 126 ARG A N 1
ATOM 990 C CA . ARG A 1 126 ? -5.468 16.003 4.892 1.00 89.56 126 ARG A CA 1
ATOM 991 C C . ARG A 1 126 ? -5.649 15.449 6.312 1.00 89.56 126 ARG A C 1
ATOM 993 O O . ARG A 1 126 ? -5.202 16.071 7.265 1.00 89.56 126 ARG A O 1
ATOM 1000 N N . THR A 1 127 ? -6.334 14.321 6.460 1.00 92.50 127 THR A N 1
ATOM 1001 C CA . THR A 1 127 ? -6.603 13.678 7.758 1.00 92.50 127 THR A CA 1
ATOM 1002 C C . THR A 1 127 ? -5.790 12.409 7.970 1.00 92.50 127 THR A C 1
ATOM 1004 O O . THR A 1 127 ? -5.944 11.761 9.001 1.00 92.50 127 THR A O 1
ATOM 1007 N N . PHE A 1 128 ? -4.957 12.035 6.997 1.00 93.50 128 PHE A N 1
ATOM 1008 C CA . PHE A 1 128 ? -4.021 10.937 7.163 1.00 93.50 128 PHE A CA 1
ATOM 1009 C C . PHE A 1 128 ? -2.894 11.364 8.094 1.00 93.50 128 PHE A C 1
ATOM 1011 O O . PHE A 1 128 ? -2.201 12.351 7.853 1.00 93.50 128 PHE A O 1
ATOM 1018 N N . LEU A 1 129 ? -2.743 10.609 9.173 1.00 92.31 129 LEU A N 1
ATOM 1019 C CA . LEU A 1 129 ? -1.669 10.755 10.137 1.00 92.31 129 LEU A CA 1
ATOM 1020 C C . LEU A 1 129 ? -0.625 9.683 9.858 1.00 92.31 129 LEU A C 1
ATOM 1022 O O . LEU A 1 129 ? -0.965 8.517 9.639 1.00 92.31 129 LEU A O 1
ATOM 1026 N N . LEU A 1 130 ? 0.643 10.088 9.855 1.00 91.81 130 LEU A N 1
ATOM 1027 C CA . LEU A 1 130 ? 1.762 9.183 9.633 1.00 91.81 130 LEU A CA 1
ATOM 1028 C C . LEU A 1 130 ? 1.775 8.098 10.716 1.00 91.81 130 LEU A C 1
ATOM 1030 O O . LEU A 1 130 ? 1.807 8.396 11.907 1.00 91.81 130 LEU A O 1
ATOM 1034 N N . TYR A 1 131 ? 1.754 6.843 10.280 1.00 89.62 131 TYR A N 1
ATOM 1035 C CA . TYR A 1 131 ? 1.920 5.672 11.132 1.00 89.62 131 TYR A CA 1
ATOM 1036 C C . TYR A 1 131 ? 3.371 5.185 11.108 1.00 89.62 131 TYR A C 1
ATOM 1038 O O . TYR A 1 131 ? 3.942 4.914 12.159 1.00 89.62 131 TYR A O 1
ATOM 1046 N N . ASN A 1 132 ? 3.974 5.092 9.921 1.00 93.06 132 ASN A N 1
ATOM 1047 C CA . ASN A 1 132 ? 5.381 4.741 9.745 1.00 93.06 132 ASN A CA 1
ATOM 1048 C C . ASN A 1 132 ? 5.931 5.303 8.433 1.00 93.06 132 ASN A C 1
ATOM 1050 O O . ASN A 1 132 ? 5.195 5.480 7.464 1.00 93.06 132 ASN A O 1
ATOM 1054 N N . GLU A 1 133 ? 7.242 5.497 8.395 1.00 94.88 133 GLU A N 1
ATOM 1055 C CA . GLU A 1 133 ? 8.010 5.754 7.180 1.00 94.88 133 GLU A CA 1
ATOM 1056 C C . GLU A 1 133 ? 9.014 4.616 7.001 1.00 94.88 133 GLU A C 1
ATOM 1058 O O . GLU A 1 133 ? 9.621 4.158 7.972 1.00 94.88 133 GLU A O 1
ATOM 1063 N N . VAL A 1 134 ? 9.150 4.122 5.774 1.00 96.19 134 VAL A N 1
ATOM 1064 C CA . VAL A 1 134 ? 10.016 2.987 5.458 1.00 96.19 134 VAL A CA 1
ATOM 1065 C C . VAL A 1 134 ? 10.941 3.365 4.314 1.00 96.19 134 VAL A C 1
ATOM 1067 O O . VAL A 1 134 ? 10.479 3.866 3.291 1.00 96.19 134 VAL A O 1
ATOM 1070 N N . ASP A 1 135 ? 12.232 3.068 4.476 1.00 96.38 135 ASP A N 1
ATOM 1071 C CA . ASP A 1 135 ? 13.236 3.103 3.411 1.00 96.38 135 ASP A CA 1
ATOM 1072 C C . ASP A 1 135 ? 13.908 1.726 3.298 1.00 96.38 135 ASP A C 1
ATOM 1074 O O . ASP A 1 135 ? 14.608 1.277 4.209 1.00 96.38 135 ASP A O 1
ATOM 1078 N N . ASN A 1 136 ? 13.666 1.031 2.187 1.00 94.38 136 ASN A N 1
ATOM 1079 C CA . ASN A 1 136 ? 14.259 -0.263 1.875 1.00 94.38 136 ASN A CA 1
ATOM 1080 C C . ASN A 1 136 ? 14.657 -0.329 0.394 1.00 94.38 136 ASN A C 1
ATOM 1082 O O . ASN A 1 136 ? 13.834 -0.576 -0.486 1.00 94.38 136 ASN A O 1
ATOM 1086 N N . ALA A 1 137 ? 15.948 -0.156 0.113 1.00 91.38 137 ALA A N 1
ATOM 1087 C CA . ALA A 1 137 ? 16.489 -0.159 -1.248 1.00 91.38 137 ALA A CA 1
ATOM 1088 C C . ALA A 1 137 ? 16.651 -1.560 -1.874 1.00 91.38 137 ALA A C 1
ATOM 1090 O O . ALA A 1 137 ? 17.212 -1.673 -2.963 1.00 91.38 137 ALA A O 1
ATOM 1091 N 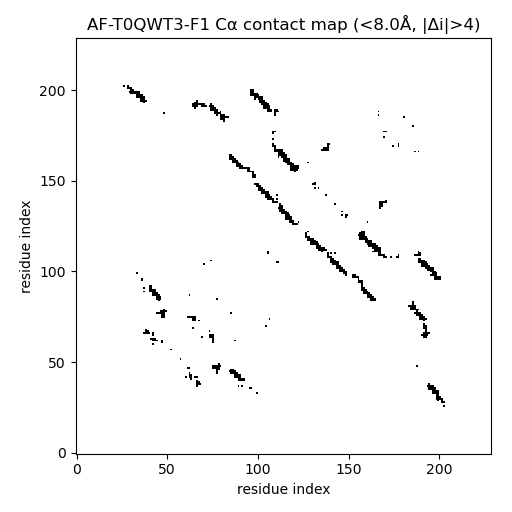N . SER A 1 138 ? 16.194 -2.624 -1.206 1.00 90.69 138 SER A N 1
ATOM 1092 C CA . SER A 1 138 ? 16.267 -3.985 -1.739 1.00 90.69 138 SER A CA 1
ATOM 1093 C C . SER A 1 138 ? 15.524 -4.113 -3.072 1.00 90.69 138 SER A C 1
ATOM 1095 O O . SER A 1 138 ? 14.370 -3.695 -3.196 1.00 90.69 138 SER A O 1
ATOM 1097 N N . THR A 1 139 ? 16.195 -4.739 -4.041 1.00 86.75 139 THR A N 1
ATOM 1098 C CA . THR A 1 139 ? 15.712 -4.987 -5.409 1.00 86.75 139 THR A CA 1
ATOM 1099 C C . THR A 1 139 ? 15.101 -6.382 -5.578 1.00 86.75 139 THR A C 1
ATOM 1101 O O . THR A 1 139 ? 14.887 -6.830 -6.702 1.00 86.75 139 THR A O 1
ATOM 1104 N N . VAL A 1 140 ? 14.875 -7.108 -4.475 1.00 88.31 140 VAL A N 1
ATOM 1105 C CA . VAL A 1 140 ? 14.289 -8.455 -4.499 1.00 88.31 140 VAL A CA 1
ATOM 1106 C C . VAL A 1 140 ? 12.886 -8.404 -5.110 1.00 88.31 140 VAL A C 1
ATOM 1108 O O . VAL A 1 140 ? 12.051 -7.614 -4.679 1.00 88.31 140 VAL A O 1
ATOM 1111 N N . TRP A 1 141 ? 12.634 -9.282 -6.084 1.00 83.94 141 TRP A N 1
ATOM 1112 C CA . TRP A 1 141 ? 11.391 -9.339 -6.866 1.00 83.94 141 TRP A CA 1
ATOM 1113 C C . TRP A 1 141 ? 10.117 -9.500 -6.020 1.00 83.94 141 TRP A C 1
ATOM 1115 O O . TRP A 1 141 ? 9.150 -8.767 -6.213 1.00 83.94 141 TRP A O 1
ATOM 1125 N N . ASP A 1 142 ? 10.137 -10.436 -5.066 1.00 88.62 142 ASP A N 1
ATOM 1126 C CA . ASP A 1 142 ? 9.043 -10.699 -4.121 1.00 88.62 142 ASP A CA 1
ATOM 1127 C C . ASP A 1 142 ? 9.470 -10.282 -2.705 1.00 88.62 142 ASP A C 1
ATOM 1129 O O . ASP A 1 142 ? 9.593 -11.096 -1.784 1.00 88.62 142 ASP A O 1
ATOM 1133 N N . ARG A 1 143 ? 9.798 -8.995 -2.539 1.00 92.12 143 ARG A N 1
ATOM 1134 C CA . ARG A 1 143 ? 10.232 -8.445 -1.250 1.00 92.12 143 ARG A CA 1
ATOM 1135 C C . ARG A 1 143 ? 9.079 -8.434 -0.249 1.00 92.12 143 ARG A C 1
ATOM 1137 O O . ARG A 1 143 ? 7.979 -7.990 -0.562 1.00 92.12 143 ARG A O 1
ATOM 1144 N N . VAL A 1 144 ? 9.357 -8.835 0.988 1.00 95.81 144 VAL A N 1
ATOM 1145 C CA . VAL A 1 144 ? 8.396 -8.753 2.094 1.00 95.81 144 VAL A CA 1
ATOM 1146 C C . VAL A 1 144 ? 8.917 -7.783 3.140 1.00 95.81 144 VAL A C 1
ATOM 1148 O O . VAL A 1 144 ? 9.966 -8.020 3.737 1.00 95.81 144 VAL A O 1
ATOM 1151 N N . ASP A 1 145 ? 8.158 -6.722 3.386 1.00 96.94 145 ASP A N 1
ATOM 1152 C CA . ASP A 1 145 ? 8.429 -5.783 4.466 1.00 96.94 145 ASP A CA 1
ATOM 1153 C C . ASP A 1 145 ? 7.463 -6.048 5.625 1.00 96.94 145 ASP A C 1
ATOM 1155 O O . ASP A 1 145 ? 6.252 -6.143 5.426 1.00 96.94 145 ASP A O 1
ATOM 1159 N N . VAL A 1 146 ? 7.995 -6.156 6.846 1.00 96.31 146 VAL A N 1
ATOM 1160 C CA . VAL A 1 146 ? 7.203 -6.293 8.078 1.00 96.31 146 VAL A CA 1
ATOM 1161 C C . VAL A 1 146 ? 7.396 -5.040 8.918 1.00 96.31 146 VAL A C 1
ATOM 1163 O O . VAL A 1 146 ? 8.415 -4.877 9.590 1.00 96.31 146 VAL A O 1
ATOM 1166 N N . VAL A 1 147 ? 6.400 -4.164 8.894 1.00 94.25 147 VAL A N 1
ATOM 1167 C CA . VAL A 1 147 ? 6.433 -2.854 9.538 1.00 94.25 147 VAL A CA 1
ATOM 1168 C C . VAL A 1 147 ? 5.702 -2.930 10.871 1.00 94.25 147 VAL A C 1
ATOM 1170 O O . VAL A 1 147 ? 4.492 -3.147 10.932 1.00 94.25 147 VAL A O 1
ATOM 1173 N N . ARG A 1 148 ? 6.446 -2.759 11.961 1.00 90.19 148 ARG A N 1
ATOM 1174 C CA . ARG A 1 148 ? 5.891 -2.705 13.318 1.00 90.19 148 ARG A CA 1
ATOM 1175 C C . ARG A 1 148 ? 5.790 -1.253 13.778 1.00 90.19 148 ARG A C 1
ATOM 1177 O O . ARG A 1 148 ? 6.610 -0.434 13.367 1.00 90.19 148 ARG A O 1
ATOM 1184 N N . PRO A 1 149 ? 4.799 -0.910 14.607 1.00 79.81 149 PRO A N 1
ATOM 1185 C CA . PRO A 1 149 ? 4.727 0.424 15.171 1.00 79.81 149 PRO A CA 1
ATOM 1186 C C . PRO A 1 149 ? 5.926 0.656 16.106 1.00 79.81 149 PRO A C 1
ATOM 1188 O O . PRO A 1 149 ? 6.279 -0.219 16.896 1.00 79.81 149 PRO A O 1
ATOM 1191 N N . ALA A 1 150 ? 6.563 1.827 16.009 1.00 73.19 150 ALA A N 1
ATOM 1192 C CA . ALA A 1 150 ? 7.704 2.188 16.860 1.00 73.19 150 ALA A CA 1
ATOM 1193 C C . ALA A 1 150 ? 7.305 2.392 18.337 1.00 73.19 150 ALA A C 1
ATOM 1195 O O . ALA A 1 150 ? 8.127 2.256 19.241 1.00 73.19 150 ALA A O 1
ATOM 1196 N N . SER A 1 151 ? 6.034 2.704 18.581 1.00 71.12 151 SER A N 1
ATOM 1197 C CA . SER A 1 151 ? 5.413 2.818 19.899 1.00 71.12 151 SER A CA 1
ATOM 1198 C C . SER A 1 151 ? 4.016 2.203 19.854 1.00 71.12 151 SER A C 1
ATOM 1200 O O . SER A 1 151 ? 3.417 2.117 18.787 1.00 71.12 151 SER A O 1
ATOM 1202 N N . ASN A 1 152 ? 3.474 1.764 20.992 1.00 63.69 152 ASN A N 1
ATOM 1203 C CA . ASN A 1 152 ? 2.124 1.197 21.032 1.00 63.69 152 ASN A CA 1
ATOM 1204 C C . ASN A 1 152 ? 1.102 2.213 20.495 1.00 63.69 152 ASN A C 1
ATOM 1206 O O . ASN A 1 152 ? 0.764 3.182 21.174 1.00 63.69 152 ASN A O 1
ATOM 1210 N N . SER A 1 153 ? 0.611 1.986 19.276 1.00 63.22 153 SER A N 1
ATOM 1211 C CA . SER A 1 153 ? -0.405 2.825 18.652 1.00 63.22 153 SER A CA 1
ATOM 1212 C C . SER A 1 153 ? -1.783 2.337 19.079 1.00 63.22 153 SER A C 1
ATOM 1214 O O . SER A 1 153 ? -2.204 1.248 18.706 1.00 63.22 153 SER A O 1
ATOM 1216 N N . SER A 1 154 ? -2.504 3.139 19.860 1.00 67.12 154 SER A N 1
ATOM 1217 C CA . SER A 1 154 ? -3.925 2.914 20.160 1.00 67.12 154 SER A CA 1
ATOM 1218 C C . SER A 1 154 ? -4.853 3.549 19.116 1.00 67.12 154 SER A C 1
ATOM 1220 O O . SER A 1 154 ? -6.064 3.619 19.332 1.00 67.12 154 SER A O 1
ATOM 1222 N N . ALA A 1 155 ? -4.294 4.047 18.006 1.00 68.38 155 ALA A N 1
ATOM 1223 C CA . ALA A 1 155 ? -5.040 4.787 17.005 1.00 68.38 155 ALA A CA 1
ATOM 1224 C C . ALA A 1 155 ? -6.055 3.875 16.309 1.00 68.38 155 ALA A C 1
ATOM 1226 O O . ALA A 1 155 ? -5.702 2.863 15.704 1.00 68.38 155 ALA A O 1
ATOM 1227 N N . ARG A 1 156 ? -7.322 4.270 16.400 1.00 82.38 156 ARG A N 1
ATOM 1228 C CA . ARG A 1 156 ? -8.443 3.660 15.691 1.00 82.38 156 ARG A CA 1
ATOM 1229 C C . ARG A 1 156 ? -8.690 4.426 14.392 1.00 82.38 156 ARG A C 1
ATOM 1231 O O . ARG A 1 156 ? -8.585 5.652 14.367 1.00 82.38 156 ARG A O 1
ATOM 1238 N N . PHE A 1 157 ? -8.991 3.719 13.309 1.00 90.12 157 PHE A N 1
ATOM 1239 C CA . PHE A 1 157 ? -9.115 4.302 11.971 1.00 90.12 157 PHE A CA 1
ATOM 1240 C C . PHE A 1 157 ? -10.044 3.464 11.088 1.00 90.12 157 PHE A C 1
ATOM 1242 O O . PHE A 1 157 ? -10.314 2.304 11.384 1.00 90.12 157 PHE A O 1
ATOM 1249 N N . TYR A 1 158 ? -10.504 4.054 9.987 1.00 94.00 158 TYR A N 1
ATOM 1250 C CA . TYR A 1 158 ? -11.270 3.367 8.938 1.00 94.00 158 TYR A CA 1
ATO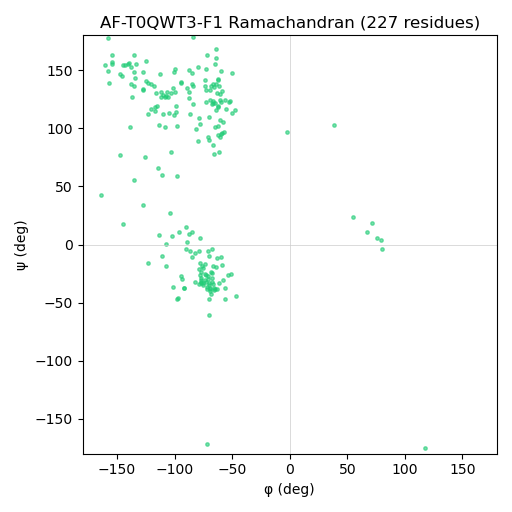M 1251 C C . TYR A 1 158 ? -10.485 3.237 7.633 1.00 94.00 158 TYR A C 1
ATOM 1253 O O . TYR A 1 158 ? -10.911 2.548 6.713 1.00 94.00 158 TYR A O 1
ATOM 1261 N N . TYR A 1 159 ? -9.342 3.911 7.538 1.00 95.06 159 TYR A N 1
ATOM 1262 C CA . TYR A 1 159 ? -8.538 3.972 6.330 1.00 95.06 159 TYR A CA 1
ATOM 1263 C C . TYR A 1 159 ? -7.071 3.799 6.691 1.00 95.06 159 TYR A C 1
ATOM 1265 O O . TYR A 1 159 ? -6.555 4.543 7.525 1.00 95.06 159 TYR A O 1
ATOM 1273 N N . LEU A 1 160 ? -6.404 2.848 6.044 1.00 95.50 160 LEU A N 1
ATOM 1274 C CA . LEU A 1 160 ? -4.948 2.729 6.047 1.00 95.50 160 LEU A CA 1
ATOM 1275 C C . LEU A 1 160 ? -4.457 2.942 4.624 1.00 95.50 160 LEU A C 1
ATOM 1277 O O . LEU A 1 160 ? -4.980 2.322 3.703 1.00 95.50 160 LEU A O 1
ATOM 1281 N N . ARG A 1 161 ? -3.467 3.810 4.442 1.00 96.44 161 ARG A N 1
ATOM 1282 C CA . ARG A 1 161 ? -2.896 4.135 3.139 1.00 96.44 161 ARG A CA 1
ATOM 1283 C C . ARG A 1 161 ? -1.395 3.903 3.140 1.00 96.44 161 ARG A C 1
ATOM 1285 O O . ARG A 1 161 ? -0.718 4.209 4.115 1.00 96.44 161 ARG A O 1
ATOM 1292 N N . VAL A 1 162 ? -0.907 3.371 2.031 1.00 97.62 162 VAL A N 1
ATOM 1293 C CA . VAL A 1 162 ? 0.502 3.273 1.680 1.00 97.62 162 VAL A CA 1
ATOM 1294 C C . VAL A 1 162 ? 0.754 4.228 0.526 1.00 97.62 162 VAL A C 1
ATOM 1296 O O . VAL A 1 162 ? 0.243 4.000 -0.569 1.00 97.62 162 VAL A O 1
ATOM 1299 N N . ASP A 1 163 ? 1.514 5.289 0.770 1.00 97.25 163 ASP A N 1
ATOM 1300 C CA . ASP A 1 163 ? 1.907 6.255 -0.254 1.00 97.25 163 ASP A CA 1
ATOM 1301 C C . ASP A 1 163 ? 3.328 5.929 -0.730 1.00 97.25 163 ASP A C 1
ATOM 1303 O O . ASP A 1 163 ? 4.281 5.933 0.055 1.00 97.25 163 ASP A O 1
ATOM 1307 N N . MET A 1 164 ? 3.487 5.623 -2.019 1.00 95.81 164 MET A N 1
ATOM 1308 C CA . MET A 1 164 ? 4.783 5.297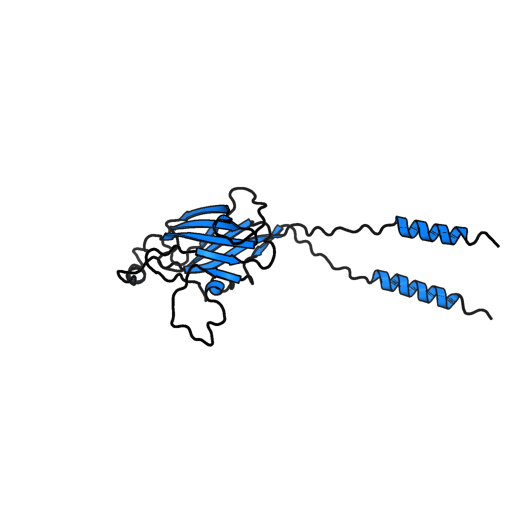 -2.611 1.00 95.81 164 MET A CA 1
ATOM 1309 C C . MET A 1 164 ? 5.512 6.584 -2.994 1.00 95.81 164 MET A C 1
ATOM 1311 O O . MET A 1 164 ? 5.031 7.368 -3.809 1.00 95.81 164 MET A O 1
ATOM 1315 N N . VAL A 1 165 ? 6.701 6.786 -2.424 1.00 95.06 165 VAL A N 1
ATOM 1316 C CA . VAL A 1 165 ? 7.482 8.020 -2.596 1.00 95.06 165 VAL A CA 1
ATOM 1317 C C . VAL A 1 165 ? 8.547 7.854 -3.675 1.00 95.06 165 VAL A C 1
ATOM 1319 O O . VAL A 1 165 ? 8.695 8.709 -4.544 1.00 95.06 165 VAL A O 1
ATOM 1322 N N . SER A 1 166 ? 9.309 6.757 -3.639 1.00 93.38 166 SER A N 1
ATOM 1323 C CA . SER A 1 166 ? 10.341 6.487 -4.647 1.00 93.38 166 SER A CA 1
ATOM 1324 C C . SER A 1 166 ? 10.512 4.991 -4.912 1.00 93.38 166 SER A C 1
ATOM 1326 O O . SER A 1 166 ? 10.310 4.184 -4.004 1.00 93.38 166 SER A O 1
ATOM 1328 N N . PRO A 1 167 ? 10.841 4.577 -6.148 1.00 91.31 167 PRO A N 1
ATOM 1329 C CA . PRO A 1 167 ? 11.096 3.176 -6.472 1.00 91.31 167 PRO A CA 1
ATOM 1330 C C . PRO A 1 167 ? 12.506 2.742 -6.056 1.00 91.31 167 PRO A C 1
ATOM 1332 O O . PRO A 1 167 ? 13.438 3.548 -6.025 1.00 91.31 167 PRO A O 1
ATOM 1335 N N . ALA A 1 168 ? 12.672 1.450 -5.778 1.00 89.25 168 ALA A N 1
ATOM 1336 C CA . ALA A 1 168 ? 13.987 0.828 -5.703 1.00 89.25 168 ALA A CA 1
ATOM 1337 C C . ALA A 1 168 ? 14.689 0.854 -7.065 1.00 89.25 168 ALA A C 1
ATOM 1339 O O . ALA A 1 168 ? 14.066 1.026 -8.118 1.00 89.25 168 ALA A O 1
ATOM 1340 N N . SER A 1 169 ? 16.013 0.698 -7.035 1.00 83.81 169 SER A N 1
ATOM 1341 C CA . SER A 1 169 ? 16.781 0.485 -8.255 1.00 83.81 169 SER A CA 1
ATOM 1342 C C . SER A 1 169 ? 16.400 -0.844 -8.897 1.00 83.81 169 SER A C 1
ATOM 1344 O O . SER A 1 169 ? 15.968 -1.782 -8.234 1.00 83.81 169 SER A O 1
ATOM 1346 N N . CYS A 1 170 ? 16.619 -0.932 -10.199 1.00 77.19 170 CYS A N 1
ATOM 1347 C CA . CYS A 1 170 ? 16.487 -2.183 -10.918 1.00 77.19 170 CYS A CA 1
ATOM 1348 C C . CYS A 1 170 ? 17.511 -3.216 -10.458 1.00 77.19 170 CYS A C 1
ATOM 1350 O O . CYS A 1 170 ? 18.686 -2.885 -10.294 1.00 77.19 170 CYS A O 1
ATOM 1352 N N . ASP A 1 171 ? 17.073 -4.466 -10.308 1.00 76.81 171 ASP A N 1
ATOM 1353 C CA . ASP A 1 171 ? 17.987 -5.587 -10.106 1.00 76.81 171 ASP A CA 1
ATOM 1354 C C . ASP A 1 171 ? 18.898 -5.727 -11.344 1.00 76.81 171 ASP A C 1
ATOM 1356 O O . ASP A 1 171 ? 18.391 -5.954 -12.452 1.00 76.81 171 ASP A O 1
ATOM 1360 N N . PRO A 1 172 ? 20.232 -5.604 -11.191 1.00 70.44 172 PRO A N 1
ATOM 1361 C CA . PRO A 1 172 ? 21.172 -5.729 -12.301 1.00 70.44 172 PRO A CA 1
ATOM 1362 C C . PRO A 1 172 ? 21.181 -7.129 -12.933 1.00 70.44 172 PRO A C 1
ATOM 1364 O O . PRO A 1 172 ? 21.599 -7.274 -14.079 1.00 70.44 172 PRO A O 1
ATOM 1367 N N . ASN A 1 173 ? 20.693 -8.157 -12.235 1.00 75.69 173 ASN A N 1
ATOM 1368 C CA . ASN A 1 173 ? 20.563 -9.508 -12.783 1.00 75.69 173 ASN A CA 1
ATOM 1369 C C . ASN A 1 173 ? 19.253 -9.708 -13.560 1.00 75.69 173 ASN A C 1
ATOM 1371 O O . ASN A 1 173 ? 19.095 -10.710 -14.254 1.00 75.69 173 ASN A O 1
ATOM 1375 N N . ASN A 1 174 ? 18.311 -8.763 -13.466 1.00 66.69 174 ASN A N 1
ATOM 1376 C CA . ASN A 1 174 ? 16.979 -8.859 -14.065 1.00 66.69 174 ASN A CA 1
ATOM 1377 C C . ASN A 1 174 ? 16.636 -7.635 -14.935 1.00 66.69 174 ASN A C 1
ATOM 1379 O O . ASN A 1 174 ? 15.488 -7.194 -15.044 1.00 66.69 174 ASN A O 1
ATOM 1383 N N . VAL A 1 175 ? 17.659 -7.078 -15.590 1.00 61.62 175 VAL A N 1
ATOM 1384 C CA . VAL A 1 175 ? 17.576 -5.840 -16.383 1.00 61.62 175 VAL A CA 1
ATOM 1385 C C . VAL A 1 175 ? 16.545 -5.940 -17.510 1.00 61.62 175 VAL A C 1
ATOM 1387 O O . VAL A 1 175 ? 15.907 -4.939 -17.825 1.00 61.62 175 VAL A O 1
ATOM 1390 N N . HIS A 1 176 ? 16.302 -7.125 -18.083 1.00 59.94 176 HIS A N 1
ATOM 1391 C CA . HIS A 1 176 ? 15.283 -7.334 -19.127 1.00 59.94 176 HIS A CA 1
ATOM 1392 C C . HIS A 1 176 ? 13.853 -7.025 -18.667 1.00 59.94 176 HIS A C 1
ATOM 1394 O O . HIS A 1 176 ? 13.041 -6.526 -19.444 1.00 59.94 176 HIS A O 1
ATOM 1400 N N . GLY A 1 177 ? 13.544 -7.277 -17.398 1.00 59.44 177 GLY A N 1
ATOM 1401 C CA . GLY A 1 177 ? 12.258 -6.911 -16.824 1.00 59.44 177 GLY A CA 1
ATOM 1402 C C . GLY A 1 177 ? 12.121 -5.418 -16.533 1.00 59.44 177 GLY A C 1
ATOM 1403 O O . GLY A 1 177 ? 11.059 -4.829 -16.714 1.00 59.44 177 GLY A O 1
ATOM 1404 N N . CYS A 1 178 ? 13.237 -4.790 -16.175 1.00 60.47 178 CYS A N 1
ATOM 1405 C CA . CYS A 1 178 ? 13.344 -3.358 -15.916 1.00 60.47 178 CYS A CA 1
ATOM 1406 C C . CYS A 1 178 ? 13.378 -2.473 -17.170 1.00 60.47 178 CYS A C 1
ATOM 1408 O O . CYS A 1 178 ? 12.895 -1.342 -17.154 1.00 60.47 178 CYS A O 1
ATOM 1410 N N . THR A 1 179 ? 13.947 -2.982 -18.263 1.00 52.78 179 THR A N 1
ATOM 1411 C CA . THR A 1 179 ? 14.071 -2.294 -19.561 1.00 52.78 179 THR A CA 1
ATOM 1412 C C . THR A 1 179 ? 12.784 -2.317 -20.380 1.00 52.78 179 THR A C 1
ATOM 1414 O O . THR A 1 179 ? 12.701 -1.630 -21.391 1.00 52.78 179 THR A O 1
ATOM 1417 N N . ARG A 1 180 ? 11.742 -3.027 -19.920 1.00 55.00 180 ARG A N 1
ATOM 1418 C CA . ARG A 1 180 ? 10.376 -2.905 -20.458 1.00 55.00 180 ARG A CA 1
ATOM 1419 C C . ARG A 1 180 ? 9.718 -1.553 -20.179 1.00 55.00 180 ARG A C 1
ATOM 1421 O O . ARG A 1 180 ? 8.612 -1.326 -20.663 1.00 55.00 180 ARG A O 1
ATOM 1428 N N . ARG A 1 181 ? 10.374 -0.662 -19.430 1.00 58.94 181 ARG A N 1
ATOM 1429 C CA . ARG A 1 181 ? 9.945 0.730 -19.325 1.00 58.94 181 ARG A CA 1
ATOM 1430 C C . ARG A 1 181 ? 10.005 1.396 -20.695 1.00 58.94 181 ARG A C 1
ATOM 1432 O O . ARG A 1 181 ? 11.079 1.526 -21.278 1.00 58.94 181 ARG A O 1
ATOM 1439 N N . LEU A 1 182 ? 8.851 1.841 -21.186 1.00 56.12 182 LEU A N 1
ATOM 1440 C CA . LEU A 1 182 ? 8.812 2.799 -22.290 1.00 56.12 182 LEU A CA 1
ATOM 1441 C C . LEU A 1 182 ? 9.544 4.075 -21.837 1.00 56.12 182 LEU A C 1
ATOM 1443 O O . LEU A 1 182 ? 9.539 4.394 -20.647 1.00 56.12 182 LEU A O 1
ATOM 1447 N N . ALA A 1 183 ? 10.177 4.802 -22.761 1.00 62.19 183 ALA A N 1
ATOM 1448 C CA . ALA A 1 183 ? 10.927 6.025 -22.440 1.00 62.19 183 ALA A CA 1
ATOM 1449 C C . ALA A 1 183 ? 10.089 7.057 -21.652 1.00 62.19 183 ALA A C 1
ATOM 1451 O O . ALA A 1 183 ? 10.628 7.801 -20.839 1.00 62.19 183 ALA A O 1
ATOM 1452 N N . ASP A 1 184 ? 8.768 7.008 -21.834 1.00 70.12 184 ASP A N 1
ATOM 1453 C CA . ASP A 1 184 ? 7.770 7.871 -21.206 1.00 70.12 184 ASP A CA 1
ATOM 1454 C C . ASP A 1 184 ? 6.995 7.167 -20.071 1.00 70.12 184 ASP A C 1
ATOM 1456 O O . ASP A 1 184 ? 5.826 7.473 -19.826 1.00 70.12 184 ASP A O 1
ATOM 1460 N N . GLN A 1 185 ? 7.592 6.174 -19.400 1.00 77.38 185 GLN A N 1
ATOM 1461 C CA . GLN A 1 185 ? 6.943 5.401 -18.336 1.00 77.38 185 GLN A CA 1
ATOM 1462 C C . GLN A 1 185 ? 7.527 5.705 -16.950 1.00 77.38 185 GLN A C 1
ATOM 1464 O O . GLN A 1 185 ? 8.731 5.608 -16.708 1.00 77.38 185 GLN A O 1
ATOM 1469 N N . GLY A 1 186 ? 6.642 6.024 -16.005 1.00 82.88 186 GLY A N 1
ATOM 1470 C CA . GLY A 1 186 ? 6.954 6.160 -14.586 1.00 82.88 186 GLY A CA 1
ATOM 1471 C C . GLY A 1 186 ? 7.231 4.815 -13.891 1.00 82.88 186 GLY A C 1
ATOM 1472 O O . GLY A 1 186 ? 7.403 3.769 -14.523 1.00 82.88 186 GLY A O 1
ATOM 1473 N N . PRO A 1 187 ? 7.368 4.801 -12.555 1.00 85.88 187 PRO A N 1
ATOM 1474 C CA . PRO A 1 187 ? 7.466 3.559 -11.784 1.00 85.88 187 PRO A CA 1
ATOM 1475 C C . PRO A 1 187 ? 6.156 2.779 -11.755 1.00 85.88 187 PRO A C 1
ATOM 1477 O O . PRO A 1 187 ? 5.091 3.333 -11.493 1.00 85.88 187 PRO A O 1
ATOM 1480 N N . ILE A 1 188 ? 6.269 1.473 -12.006 1.00 86.81 188 ILE A N 1
ATOM 1481 C CA . ILE A 1 188 ? 5.192 0.505 -11.811 1.00 86.81 188 ILE A CA 1
ATOM 1482 C C . ILE A 1 188 ? 5.456 -0.212 -10.492 1.00 86.81 188 ILE A C 1
ATOM 1484 O O . ILE A 1 188 ? 6.413 -0.978 -10.384 1.00 86.81 188 ILE A O 1
ATOM 1488 N N . TYR A 1 189 ? 4.608 0.036 -9.505 1.00 89.81 189 TYR A N 1
ATOM 1489 C CA . TYR A 1 189 ? 4.642 -0.643 -8.216 1.00 89.81 189 TYR A CA 1
ATOM 1490 C C . TYR A 1 189 ? 3.682 -1.823 -8.248 1.00 89.81 189 TYR A C 1
ATOM 1492 O O . TYR A 1 189 ? 2.579 -1.682 -8.770 1.00 89.81 189 TYR A O 1
ATOM 1500 N N . GLY A 1 190 ? 4.076 -2.956 -7.674 1.00 90.69 190 GLY A N 1
ATOM 1501 C CA . GLY A 1 190 ? 3.197 -4.105 -7.486 1.00 90.69 190 GLY A CA 1
ATOM 1502 C C . GLY A 1 190 ? 3.066 -4.476 -6.014 1.00 90.69 190 GLY A C 1
ATOM 1503 O O . GLY A 1 190 ? 4.058 -4.491 -5.283 1.00 90.69 190 GLY A O 1
ATOM 1504 N N . ILE A 1 191 ? 1.848 -4.791 -5.584 1.00 94.06 191 ILE A N 1
ATOM 1505 C CA . ILE A 1 191 ? 1.553 -5.363 -4.267 1.00 94.06 191 ILE A CA 1
ATOM 1506 C C . ILE A 1 191 ? 0.875 -6.707 -4.503 1.00 94.06 191 ILE A C 1
ATOM 1508 O O . ILE A 1 191 ? -0.212 -6.752 -5.077 1.00 94.06 191 ILE A O 1
ATOM 1512 N N . ARG A 1 192 ? 1.517 -7.790 -4.056 1.00 92.94 192 ARG A N 1
ATOM 1513 C CA . ARG A 1 192 ? 0.887 -9.116 -3.976 1.00 92.94 192 ARG A CA 1
ATOM 1514 C C . ARG A 1 192 ? -0.153 -9.145 -2.880 1.00 92.94 192 ARG A C 1
ATOM 1516 O O . ARG A 1 192 ? -1.235 -9.650 -3.088 1.00 92.94 192 ARG A O 1
ATOM 1523 N N . GLU A 1 193 ? 0.218 -8.628 -1.717 1.00 95.44 193 GLU A N 1
ATOM 1524 C CA . GLU A 1 193 ? -0.641 -8.633 -0.544 1.00 95.44 193 GLU A CA 1
ATOM 1525 C C . GLU A 1 193 ? -0.214 -7.521 0.410 1.00 95.44 193 GLU A C 1
ATOM 1527 O O . GLU A 1 193 ? 0.979 -7.309 0.656 1.00 95.44 193 GLU A O 1
ATOM 1532 N N . LEU A 1 194 ? -1.197 -6.842 0.979 1.00 96.62 194 LEU A N 1
ATOM 1533 C CA . LEU A 1 194 ? -1.065 -5.954 2.109 1.00 96.62 194 LEU A CA 1
ATOM 1534 C C . LEU A 1 194 ? -1.893 -6.530 3.253 1.00 96.62 194 LEU A C 1
ATOM 1536 O O . LEU A 1 194 ? -3.117 -6.599 3.204 1.00 96.62 194 LEU A O 1
ATOM 1540 N N . GLU A 1 195 ? -1.201 -6.918 4.313 1.00 95.69 195 GLU A N 1
ATOM 1541 C CA . GLU A 1 195 ? -1.799 -7.513 5.497 1.00 95.69 195 GLU A CA 1
ATOM 1542 C C . GLU A 1 195 ? -1.734 -6.490 6.634 1.00 95.69 195 GLU A C 1
ATOM 1544 O O . GLU A 1 195 ? -0.662 -5.974 6.964 1.00 95.69 195 GLU A O 1
ATOM 1549 N N . VAL A 1 196 ? -2.871 -6.205 7.264 1.00 92.94 196 VAL A N 1
ATOM 1550 C CA . VAL A 1 196 ? -2.935 -5.356 8.460 1.00 92.94 196 VAL A CA 1
ATOM 1551 C C . VAL A 1 196 ? -3.248 -6.264 9.625 1.00 92.94 196 VAL A C 1
ATOM 1553 O O . VAL A 1 196 ? -4.384 -6.684 9.801 1.00 92.94 196 VAL A O 1
ATOM 1556 N N . TRP A 1 197 ? -2.232 -6.609 10.402 1.00 90.69 197 TRP A N 1
ATOM 1557 C CA . TRP A 1 197 ? -2.404 -7.495 11.539 1.00 90.69 197 TRP A CA 1
ATOM 1558 C C . TRP A 1 197 ? -2.747 -6.701 12.779 1.00 90.69 197 TRP A C 1
ATOM 1560 O O . TRP A 1 197 ? -2.098 -5.702 13.105 1.00 90.69 197 TRP A O 1
ATOM 1570 N N . SER A 1 198 ? -3.740 -7.203 13.493 1.00 84.62 198 SER A N 1
ATOM 1571 C CA . SER A 1 198 ? -4.234 -6.577 14.701 1.00 84.62 198 SER A CA 1
ATOM 1572 C C . SER A 1 198 ? -4.420 -7.595 15.802 1.00 84.62 198 SER A C 1
ATOM 1574 O O . SER A 1 198 ? -4.833 -8.726 15.552 1.00 84.62 198 SER A O 1
ATOM 1576 N N . ALA A 1 199 ? -4.123 -7.176 17.028 1.00 74.88 199 ALA A N 1
ATOM 1577 C CA . ALA A 1 199 ? -4.348 -7.990 18.210 1.00 74.88 199 ALA A CA 1
ATOM 1578 C C . ALA A 1 199 ? -5.778 -7.770 18.720 1.00 74.88 199 ALA A C 1
ATOM 1580 O O . ALA A 1 199 ? -6.194 -6.635 18.970 1.00 74.88 199 ALA A O 1
ATOM 1581 N N . SER A 1 200 ? -6.522 -8.864 18.891 1.00 63.69 200 SER A N 1
ATOM 1582 C CA . SER A 1 200 ? -7.817 -8.869 19.573 1.00 63.69 200 SER A CA 1
ATOM 1583 C C . SER A 1 200 ? -7.700 -8.210 20.953 1.00 63.69 200 SER A C 1
ATOM 1585 O O . SER A 1 200 ? -6.899 -8.634 21.795 1.00 63.69 200 SER A O 1
ATOM 1587 N N . GLN A 1 201 ? -8.498 -7.163 21.179 1.00 60.56 201 GLN A N 1
ATOM 1588 C CA . GLN A 1 201 ? -8.707 -6.588 22.506 1.00 60.56 201 GLN A CA 1
ATOM 1589 C C . GLN A 1 201 ? -9.847 -7.329 23.2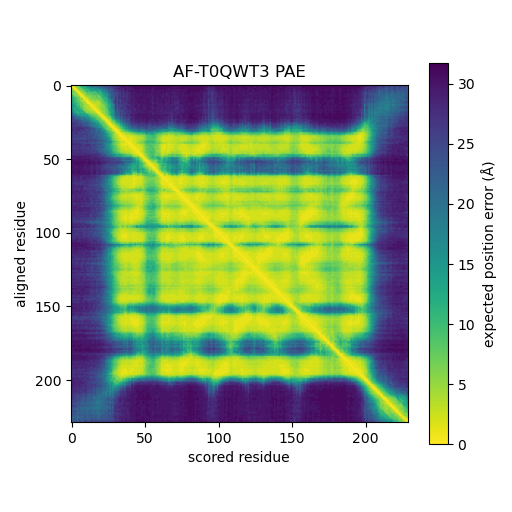02 1.00 60.56 201 GLN A C 1
ATOM 1591 O O . GLN A 1 201 ? -10.764 -7.812 22.541 1.00 60.56 201 GLN A O 1
ATOM 1596 N N . LEU A 1 202 ? -9.800 -7.398 24.537 1.00 55.00 202 LEU A N 1
ATOM 1597 C CA . LEU A 1 202 ? -10.899 -7.934 25.340 1.00 55.00 202 LEU A CA 1
ATOM 1598 C C . LEU A 1 202 ? -12.214 -7.301 24.869 1.00 55.00 202 LEU A C 1
ATOM 1600 O O . LEU A 1 202 ? -12.405 -6.091 24.997 1.00 55.00 202 LEU A O 1
ATOM 1604 N N . SER A 1 203 ? -13.120 -8.113 24.328 1.00 49.12 203 SER A N 1
ATOM 1605 C CA . SER A 1 203 ? -14.500 -7.700 24.115 1.00 49.12 203 SER A CA 1
ATOM 1606 C C . SER A 1 203 ? -15.063 -7.359 25.488 1.00 49.12 203 SER A C 1
ATOM 1608 O O . SER A 1 203 ? -15.256 -8.249 26.317 1.00 49.12 203 SER A O 1
ATOM 1610 N N . GLY A 1 204 ? -15.250 -6.067 25.758 1.00 44.75 204 GLY A N 1
ATOM 1611 C CA . GLY A 1 204 ? -15.885 -5.576 26.972 1.00 44.75 204 GLY A CA 1
ATOM 1612 C C . GLY A 1 204 ? -17.345 -6.001 26.985 1.00 44.75 204 GLY A C 1
ATOM 1613 O O . GLY A 1 204 ? -18.225 -5.207 26.671 1.00 44.75 204 GLY A O 1
ATOM 1614 N N . ALA A 1 205 ? -17.609 -7.262 27.326 1.00 39.06 205 ALA A N 1
ATOM 1615 C CA . ALA A 1 205 ? -18.918 -7.670 27.783 1.00 39.06 205 ALA A CA 1
ATOM 1616 C C . ALA A 1 205 ? -19.155 -6.883 29.071 1.00 39.06 205 ALA A C 1
ATOM 1618 O O . ALA A 1 205 ? -18.590 -7.194 30.121 1.00 39.06 205 ALA A O 1
ATOM 1619 N N . VAL A 1 206 ? -19.952 -5.819 28.978 1.00 40.84 206 VAL A N 1
ATOM 1620 C CA . VAL A 1 206 ? -20.641 -5.294 30.148 1.00 40.84 206 VAL A CA 1
ATOM 1621 C C . VAL A 1 206 ? -21.477 -6.466 30.634 1.00 40.84 206 VAL A C 1
ATOM 1623 O O . VAL A 1 206 ? -22.540 -6.753 30.090 1.00 40.84 206 VAL A O 1
ATOM 1626 N N . VAL A 1 207 ? -20.952 -7.205 31.609 1.00 38.66 207 VAL A N 1
ATOM 1627 C CA . VAL A 1 207 ? -21.761 -8.097 32.421 1.00 38.66 207 VAL A CA 1
ATOM 1628 C C . VAL A 1 207 ? -22.721 -7.149 33.115 1.00 38.66 207 VAL A C 1
ATOM 1630 O O . VAL A 1 207 ? -22.372 -6.512 34.108 1.00 38.66 207 VAL A O 1
ATOM 1633 N N . ALA A 1 208 ? -23.905 -6.967 32.530 1.00 37.44 208 ALA A N 1
ATOM 1634 C CA . ALA A 1 208 ? -25.037 -6.450 33.260 1.00 37.44 208 ALA A CA 1
ATOM 1635 C C . ALA A 1 208 ? -25.211 -7.435 34.411 1.00 37.44 208 ALA A C 1
ATOM 1637 O O . ALA A 1 208 ? -25.711 -8.542 34.222 1.00 37.44 208 ALA A O 1
ATOM 1638 N N . ALA A 1 209 ? -24.661 -7.083 35.575 1.00 34.12 209 ALA A N 1
ATOM 1639 C CA . ALA A 1 209 ? -24.848 -7.866 36.774 1.00 34.12 209 ALA A CA 1
ATOM 1640 C C . ALA A 1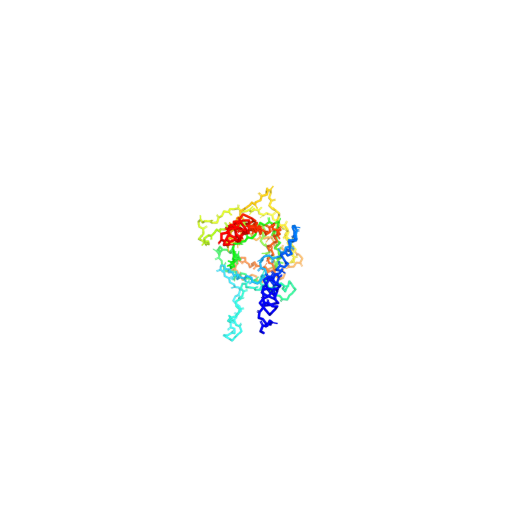 209 ? -26.362 -8.061 36.904 1.00 34.12 209 ALA A C 1
ATOM 1642 O O . ALA A 1 209 ? -27.088 -7.055 36.882 1.00 34.12 209 ALA A O 1
ATOM 1643 N N . PRO A 1 210 ? -26.867 -9.308 36.974 1.00 39.09 210 PRO A N 1
ATOM 1644 C CA . PRO A 1 210 ? -28.275 -9.513 37.236 1.00 39.09 210 PRO A CA 1
ATOM 1645 C C . PRO A 1 210 ? -28.554 -8.764 38.531 1.00 39.09 210 PRO A C 1
ATOM 1647 O O . PRO A 1 210 ? -27.915 -9.002 39.557 1.00 39.09 210 PRO A O 1
ATOM 1650 N N . SER A 1 211 ? -29.414 -7.755 38.434 1.00 42.50 211 SER A N 1
ATOM 1651 C CA . SER A 1 211 ? -29.741 -6.862 39.532 1.00 42.50 211 SER A CA 1
ATOM 1652 C C . SER A 1 211 ? -30.485 -7.682 40.581 1.00 42.50 211 SER A C 1
ATOM 1654 O O . SER A 1 211 ? -31.711 -7.738 40.597 1.00 42.50 211 SER A O 1
ATOM 1656 N N . SER A 1 212 ? -29.738 -8.340 41.465 1.00 45.38 212 SER A N 1
ATOM 1657 C CA . SER A 1 212 ? -30.226 -9.148 42.588 1.00 45.38 212 SER A CA 1
ATOM 1658 C C . SER A 1 212 ? -31.079 -8.335 43.575 1.00 45.38 212 SER A C 1
ATOM 1660 O O . SER A 1 212 ? -31.792 -8.899 44.401 1.00 45.38 212 SER A O 1
ATOM 1662 N N . LEU A 1 213 ? -31.094 -7.008 43.425 1.00 42.97 213 LEU A N 1
ATOM 1663 C CA . LEU A 1 213 ? -31.983 -6.080 44.121 1.00 42.97 213 LEU A CA 1
ATOM 1664 C C . LEU A 1 213 ? -33.443 -6.112 43.626 1.00 42.97 213 LEU A C 1
ATOM 1666 O O . LEU A 1 213 ? -34.339 -5.816 44.414 1.00 42.97 213 LEU A O 1
ATOM 1670 N N . LEU A 1 214 ? -33.718 -6.517 42.379 1.00 44.22 214 LEU A N 1
ATOM 1671 C CA . LEU A 1 214 ? -35.098 -6.625 41.874 1.00 44.22 214 LEU A CA 1
ATOM 1672 C C . LEU A 1 214 ? -35.796 -7.908 42.355 1.00 44.22 214 LEU A C 1
ATOM 1674 O O . LEU A 1 214 ? -36.987 -7.870 42.665 1.00 44.22 214 LEU A O 1
ATOM 1678 N N . LEU A 1 215 ? -35.061 -9.018 42.516 1.00 42.22 215 LEU A N 1
ATOM 1679 C CA . LEU A 1 215 ? -35.625 -10.260 43.064 1.00 42.22 215 LEU A CA 1
ATOM 1680 C C . LEU A 1 215 ? -35.912 -10.156 44.572 1.00 42.22 215 LEU A C 1
ATOM 1682 O O . LEU A 1 215 ? -36.928 -10.669 45.040 1.00 42.22 215 LEU A O 1
ATOM 1686 N N . ALA A 1 216 ? -35.064 -9.451 45.330 1.00 44.91 216 ALA A N 1
ATOM 1687 C CA . ALA A 1 216 ? -35.282 -9.240 46.762 1.00 44.91 216 ALA A CA 1
ATOM 1688 C C . ALA A 1 216 ? -36.530 -8.376 47.038 1.00 44.91 216 ALA A C 1
ATOM 1690 O O . ALA A 1 216 ? -37.307 -8.691 47.938 1.00 44.91 216 ALA A O 1
ATOM 1691 N N . GLY A 1 217 ? -36.780 -7.342 46.223 1.00 42.34 217 GLY A N 1
ATOM 1692 C CA . GLY A 1 217 ? -37.983 -6.506 46.334 1.00 42.34 217 GLY A CA 1
ATOM 1693 C C . GLY A 1 217 ? -39.288 -7.245 46.008 1.00 42.34 217 GLY A C 1
ATOM 1694 O O . GLY A 1 217 ? -40.313 -6.991 46.641 1.00 42.34 217 GLY A O 1
ATOM 1695 N N . MET A 1 218 ? -39.254 -8.202 45.072 1.00 45.81 218 MET A N 1
ATOM 1696 C CA . MET A 1 218 ? -40.423 -9.024 44.722 1.00 45.81 218 MET A CA 1
ATOM 1697 C C . MET A 1 218 ? -40.732 -10.107 45.767 1.00 45.81 218 MET A C 1
ATOM 1699 O O . MET A 1 218 ? -41.898 -10.385 46.036 1.00 45.81 218 MET A O 1
ATOM 1703 N N . LEU A 1 219 ? -39.713 -10.691 46.406 1.00 43.62 219 LEU A N 1
ATOM 1704 C CA . LEU A 1 219 ? -39.909 -11.684 47.472 1.00 43.62 219 LEU A CA 1
ATOM 1705 C C . LEU A 1 219 ? -40.423 -11.054 48.779 1.00 43.62 219 LEU A C 1
ATOM 1707 O O . LEU A 1 219 ? -41.218 -11.673 49.487 1.00 43.62 219 LEU A O 1
ATOM 1711 N N . LEU A 1 220 ? -40.044 -9.806 49.074 1.00 43.50 220 LEU A N 1
ATOM 1712 C CA . LEU A 1 220 ? -40.534 -9.070 50.247 1.00 43.50 220 LEU A CA 1
ATOM 1713 C C . LEU A 1 220 ? -41.992 -8.590 50.104 1.00 43.50 220 LEU A C 1
ATOM 1715 O O . LEU A 1 220 ? -42.713 -8.558 51.101 1.00 43.50 220 LEU A O 1
ATOM 1719 N N . SER A 1 221 ? -42.473 -8.287 48.892 1.00 41.97 221 SER A N 1
ATOM 1720 C CA . SER A 1 221 ? -43.881 -7.904 48.673 1.00 41.97 221 SER A CA 1
ATOM 1721 C C . SER A 1 221 ? -44.847 -9.101 48.677 1.00 41.97 221 SER A C 1
ATOM 1723 O O . SER A 1 221 ? -46.012 -8.963 49.065 1.00 41.97 221 SER A O 1
ATOM 1725 N N . LEU A 1 222 ? -44.358 -10.296 48.332 1.00 41.81 222 LEU A N 1
ATOM 1726 C CA . LEU A 1 222 ? -45.113 -11.551 48.428 1.00 41.81 222 LEU A CA 1
ATOM 1727 C C . LEU A 1 222 ? -45.197 -12.091 49.866 1.00 41.81 222 LEU A C 1
ATOM 1729 O O . LEU A 1 222 ? -46.209 -12.683 50.227 1.00 41.81 222 LEU A O 1
ATOM 1733 N N . ALA A 1 223 ? -44.192 -11.842 50.714 1.00 43.66 223 ALA A N 1
ATOM 1734 C CA . ALA A 1 223 ? -44.242 -12.220 52.131 1.00 43.66 223 ALA A CA 1
ATOM 1735 C C . ALA A 1 223 ? -45.116 -11.272 52.982 1.00 43.66 223 ALA A C 1
ATOM 1737 O O . ALA A 1 223 ? -45.725 -11.700 53.963 1.00 43.66 223 ALA A O 1
ATOM 1738 N N . ALA A 1 224 ? -45.227 -9.995 52.596 1.00 43.34 224 ALA A N 1
ATOM 1739 C CA . ALA A 1 224 ? -46.077 -9.023 53.290 1.00 43.34 224 ALA A CA 1
ATOM 1740 C C . ALA A 1 224 ? -47.582 -9.198 52.995 1.00 43.34 224 ALA A C 1
ATOM 1742 O O . ALA A 1 224 ? -48.418 -8.751 53.776 1.00 43.34 224 ALA A O 1
ATOM 1743 N N . SER A 1 225 ? -47.943 -9.874 51.899 1.00 41.34 225 SER A N 1
ATOM 1744 C CA . SER A 1 225 ? -49.340 -10.120 51.507 1.00 41.34 225 SER A CA 1
ATOM 1745 C C . SER A 1 225 ? -49.930 -11.424 52.070 1.00 41.34 225 SER A C 1
ATOM 1747 O O . SER A 1 225 ? -51.126 -11.658 51.924 1.00 41.34 225 SER A O 1
ATOM 1749 N N . SER A 1 226 ? -49.136 -12.240 52.777 1.00 41.94 226 SER A N 1
ATOM 1750 C CA . SER A 1 226 ? -49.589 -13.464 53.463 1.00 41.94 226 SER A CA 1
ATOM 1751 C C . SER A 1 226 ? -49.775 -13.319 54.983 1.00 41.94 226 SER A C 1
ATOM 1753 O O . SER A 1 226 ? -50.001 -14.317 55.659 1.00 41.94 226 SER A O 1
ATOM 1755 N N . LEU A 1 227 ? -49.675 -12.102 55.530 1.00 41.53 227 LEU A N 1
ATOM 1756 C CA . LEU A 1 227 ? -49.872 -11.807 56.964 1.00 41.53 227 LEU A CA 1
ATOM 1757 C C . LEU A 1 227 ? -51.102 -10.930 57.258 1.00 41.53 227 LEU A C 1
ATOM 1759 O O . LEU A 1 227 ? -51.306 -10.515 58.395 1.00 41.53 227 LEU A O 1
ATOM 1763 N N . ALA A 1 228 ? -51.942 -10.677 56.257 1.00 41.53 228 ALA A N 1
ATOM 1764 C CA . ALA A 1 228 ? -53.222 -10.002 56.428 1.00 41.53 228 ALA A CA 1
ATOM 1765 C C . ALA A 1 228 ? -54.340 -10.868 55.839 1.00 41.53 228 ALA A C 1
ATOM 1767 O O . ALA A 1 228 ? -54.770 -10.603 54.725 1.00 41.53 228 ALA A O 1
ATOM 1768 N N . PHE A 1 229 ? -54.716 -11.936 56.549 1.00 37.31 229 PHE A N 1
ATOM 1769 C CA . PHE A 1 229 ? -56.071 -12.497 56.703 1.00 37.31 229 PHE A CA 1
ATOM 1770 C C . PHE A 1 229 ? -56.024 -13.693 57.660 1.00 37.31 229 PHE A C 1
ATOM 1772 O O . PHE A 1 229 ? -55.132 -14.553 57.486 1.00 37.31 229 PHE A O 1
#

InterPro domains:
  IPR008979 Galactose-binding-like domain superfamily [SSF49785] (35-197)

Foldseek 3Di:
DPDDPVVVVVVVVVVVVVVVPPDPPVPPQPFFDKDFQLAPFDKDKLAFQDDPDPPVPPVPDLLCLQAPPQLPPGKTKHNQAPPDFIKMKTFGPDWDAFFFKKKWWWAAQWAFQWKWKWFAAPPDPVRTDTQDIHGHLDRDRGDMDIGGGPDRDRDIGRMIMITRDGTHDGDPVPVVRVVPADPRGHDMIMTNYITGMHGRDGPPPPPPPPPVVVVVVVVVVVVVVVPPD

Sequence (229 aa):
MRSTSRLRCLGLLWLVLAQELDQANAVVSLPNLEFNAATGQNAYASSYFQFDLNPVLDTKYIPNNGIDGLVVQTSWWSSGRMNESVFFQVNFTAESPVISKVIIRWHGYLAAKAYTISTSYSGYNRTFLLYNEVDNASTVWDRVDVVRPASNSSARFYYLRVDMVSPASCDPNNVHGCTRRLADQGPIYGIRELEVWSASQLSGAVVAAPSSLLLAGMLLSLAASSLAF

Secondary structure (DSSP, 8-state):
---SHHHHHHHHHHHHHHHTTS--------TT-EEETTTTSEEEES--------TTTTTS-GGGGGSSS-TTT--EE----TT--EEEEEE-SSPPPPEEEEEEEEESTT-EEEEEEEEESS--GGGPEEEEEEE-----TT-EEEE--SS------SEEEEEEEEEPPPPTT-HHHHTT--TT-----EEEEEEEEEEPP----------HHHHHHHHHHHHHTTS--

Solvent-accessible surface area (backbone atoms only — not comparable to full-atom values): 13012 Å² total; per-residue (Å²): 143,88,83,67,68,70,63,53,57,53,52,52,52,51,53,55,56,57,61,70,65,61,73,82,74,78,77,80,69,56,68,67,44,70,44,58,68,36,56,89,45,48,47,45,49,68,54,49,50,82,65,89,76,50,86,83,66,64,78,68,53,67,41,34,32,20,30,67,82,45,63,88,81,38,50,20,37,36,54,21,53,61,92,63,78,44,36,44,32,43,41,47,92,52,79,40,64,37,60,58,33,38,37,42,30,29,29,41,57,25,31,57,14,30,34,35,35,27,37,12,70,82,70,49,81,92,55,51,42,83,65,46,78,47,80,44,68,65,42,57,48,76,36,73,48,78,48,60,61,95,55,95,52,81,68,64,26,28,25,41,36,38,40,50,72,39,61,20,55,64,36,84,91,48,45,75,70,51,64,69,54,52,97,81,45,34,75,43,38,24,30,17,29,45,40,36,27,21,40,39,66,74,73,80,72,78,72,75,69,79,65,65,69,60,58,53,56,55,54,54,57,59,59,63,64,72,75,74,127

Radius of gyration: 29.07 Å; Cα contacts (8 Å, |Δi|>4): 420; chains: 1; bounding box: 84×46×79 Å

Organism: Saprolegnia diclina (strain VS20) (NCBI:txid1156394)

pLDDT: mean 74.0, std 20.26, range [34.12, 97.62]

Nearest PDB structures (foldseek):
  4ove-assembly1_A-2  TM=6.820E-01  e=1.156E-06  Mus musculus
  7jnb-assembly1_A  TM=6.960E-01  e=1.707E-06  Clostridium perfringens ATCC 13124
  4plo-assembly1_A-2  TM=6.961E-01  e=5.497E-06  Gallus gallus
  4pqq-assembly1_A  TM=6.954E-01  e=7.679E-06  Mus musculus
  8ttq-assembly1_A  TM=6.802E-01  e=1.177E-04  Homo sapiens

Mean predicted aligned error: 14.75 Å